Protein AF-A0A920LPI6-F1 (afdb_monomer_lite)

Radius of gyration: 28.63 Å; chains: 1; bounding box: 52×53×81 Å

Secondary structure (DSSP, 8-state):
-EEEPPTT-SSTTTTT-EEE----------------SHHHHHHTT-SSHHHHHHHHHHHHHHHHHHHHHHHHHHHHHHHHHTS---PPPHHHHHHHHHHHHHHH-TTPPPP--------------PPPTTTT--HHHHHHHHHHHHHHHHHHHHHHHHHHHTT----TTS-S-GGGGSSTTSTT-HHHHHHHHHHHHHHHHSS---S-TTTTTTTT-----

pLDDT: mean 72.54, std 20.81, range [27.92, 94.5]

Foldseek 3Di:
DWDQADQPDPPNVRRRDIDDDDDDDPDDDDDDDDDQWQVVCVVVPHRGSVRVVVVVVVVVCVVVVVVVVVVVVVVVLVVVLPDDDDDFDVVQLQVQLLLLLLLLDPPFDDDPPPPDPDDDPDPPPRQGSNPPPDPVSSVVSSVVSSSLRSSLVVVVVVCVVVVPDDPPPPPPDPPVVPPPPDPPCPVVVVVVVVVVVVVVVPDPPPDDPSPVVSSPPSDDD

Structure (mmCIF, N/CA/C/O backbone):
data_AF-A0A920LPI6-F1
#
_entry.id   AF-A0A920LPI6-F1
#
loop_
_atom_site.group_PDB
_atom_site.id
_atom_site.type_symbol
_atom_site.label_atom_id
_atom_site.label_alt_id
_atom_site.label_comp_id
_atom_site.label_asym_id
_atom_site.label_entity_id
_atom_site.label_seq_id
_atom_site.pdbx_PDB_ins_code
_atom_site.Cartn_x
_atom_site.Cartn_y
_atom_site.Cartn_z
_atom_site.occupancy
_atom_site.B_iso_or_equiv
_atom_site.auth_seq_id
_atom_site.auth_comp_id
_atom_site.auth_asym_id
_atom_site.auth_atom_id
_atom_site.pdbx_PDB_model_num
ATOM 1 N N . MET A 1 1 ? -3.767 21.949 44.057 1.00 66.50 1 MET A N 1
ATOM 2 C CA . MET A 1 1 ? -2.588 21.189 43.575 1.00 66.50 1 MET A CA 1
ATOM 3 C C . MET A 1 1 ? -1.689 22.144 42.806 1.00 66.50 1 MET A C 1
ATOM 5 O O . MET A 1 1 ? -2.220 22.901 42.002 1.00 66.50 1 MET A O 1
ATOM 9 N N . ASN A 1 2 ? -0.378 22.135 43.063 1.00 75.25 2 ASN A N 1
ATOM 10 C CA . ASN A 1 2 ? 0.580 23.001 42.366 1.00 75.25 2 ASN A CA 1
ATOM 11 C C . ASN A 1 2 ? 1.215 22.213 41.222 1.00 75.25 2 ASN A C 1
ATOM 13 O O . ASN A 1 2 ? 1.919 21.238 41.476 1.00 75.25 2 ASN A O 1
ATOM 17 N N . VAL A 1 3 ? 0.928 22.609 39.984 1.00 85.62 3 VAL A N 1
ATOM 18 C CA . VAL A 1 3 ? 1.486 21.999 38.771 1.00 85.62 3 VAL A CA 1
ATOM 19 C C . VAL A 1 3 ? 1.959 23.116 37.854 1.00 85.62 3 VAL A C 1
ATOM 21 O O . VAL A 1 3 ? 1.282 24.130 37.698 1.00 85.62 3 VAL A O 1
ATOM 24 N N . SER A 1 4 ? 3.136 22.942 37.268 1.00 85.81 4 SER A N 1
ATOM 25 C CA . SER A 1 4 ? 3.689 23.873 36.288 1.00 85.81 4 SER A CA 1
ATOM 26 C C . SER A 1 4 ? 3.261 23.453 34.888 1.00 85.81 4 SER A C 1
ATOM 28 O O . SER A 1 4 ? 3.249 22.259 34.580 1.00 85.81 4 SER A O 1
ATOM 30 N N . PHE A 1 5 ? 2.930 24.414 34.031 1.00 84.44 5 PHE A N 1
ATOM 31 C CA . PHE A 1 5 ? 2.722 24.111 32.617 1.00 84.44 5 PHE A CA 1
ATOM 32 C C . PHE A 1 5 ? 4.056 23.742 31.945 1.00 84.44 5 PHE A C 1
ATOM 34 O O . PHE A 1 5 ? 5.082 24.335 32.292 1.00 84.44 5 PHE A O 1
ATOM 41 N N . PRO A 1 6 ? 4.056 22.808 30.974 1.00 85.25 6 PRO A N 1
ATOM 42 C CA . PRO A 1 6 ? 5.223 22.539 30.136 1.00 85.25 6 PRO A CA 1
ATOM 43 C C . PRO A 1 6 ? 5.734 23.809 29.438 1.00 85.25 6 PRO A C 1
ATOM 45 O O . PRO A 1 6 ? 4.970 24.752 29.220 1.00 85.25 6 PRO A O 1
ATOM 48 N N . GLU A 1 7 ? 7.014 23.839 29.071 1.00 84.50 7 GLU A N 1
ATOM 49 C CA . GLU A 1 7 ? 7.594 24.962 28.313 1.00 84.50 7 GLU A CA 1
ATOM 50 C C . GLU A 1 7 ? 6.991 25.066 26.903 1.00 84.50 7 GLU A C 1
ATOM 52 O O . GLU A 1 7 ? 6.740 26.166 26.419 1.00 84.50 7 GLU A O 1
ATOM 57 N N . ASP A 1 8 ? 6.625 23.927 26.311 1.00 83.31 8 ASP A N 1
ATOM 58 C CA . ASP A 1 8 ? 6.005 23.837 24.982 1.00 83.31 8 ASP A CA 1
ATOM 59 C C . ASP A 1 8 ? 4.467 23.900 25.028 1.00 83.31 8 ASP A C 1
ATOM 61 O O . ASP A 1 8 ? 3.769 23.293 24.214 1.00 83.31 8 ASP A O 1
ATOM 65 N N . TYR A 1 9 ? 3.897 24.585 26.022 1.00 85.75 9 TYR A N 1
ATOM 66 C CA . TYR A 1 9 ? 2.446 24.698 26.142 1.00 85.75 9 TYR A CA 1
ATOM 67 C C . TYR A 1 9 ? 1.882 25.666 25.091 1.00 85.75 9 TYR A C 1
ATOM 69 O O . TYR A 1 9 ? 2.326 26.809 24.989 1.00 85.75 9 TYR A O 1
ATOM 77 N N . GLU A 1 10 ? 0.857 25.232 24.346 1.00 84.94 10 GLU A N 1
ATOM 78 C CA . GLU A 1 10 ? 0.283 25.971 23.203 1.00 84.94 10 GLU A CA 1
ATOM 79 C C . GLU A 1 10 ? -0.122 27.419 23.546 1.00 84.94 10 GLU A C 1
ATOM 81 O O . GLU A 1 10 ? -0.048 28.322 22.711 1.00 84.94 10 GLU A O 1
ATOM 86 N N . ALA A 1 11 ? -0.511 27.670 24.799 1.00 83.69 11 ALA A N 1
ATOM 87 C CA . ALA A 1 11 ? -0.739 29.013 25.312 1.00 83.69 11 ALA A CA 1
ATOM 88 C C . ALA A 1 11 ? 0.564 29.624 25.864 1.00 83.69 11 ALA A C 1
ATOM 90 O O . ALA A 1 11 ? 0.896 29.451 27.039 1.00 83.69 11 ALA A O 1
ATOM 91 N N . ALA A 1 12 ? 1.241 30.438 25.046 1.00 79.69 12 ALA A N 1
ATOM 92 C CA . ALA A 1 12 ? 2.521 31.087 25.374 1.00 79.69 12 ALA A CA 1
ATOM 93 C C . ALA A 1 12 ? 2.529 31.897 26.689 1.00 79.69 12 ALA A C 1
ATOM 95 O O . ALA A 1 12 ? 3.567 32.086 27.312 1.00 79.69 12 ALA A O 1
ATOM 96 N N . HIS A 1 13 ? 1.369 32.384 27.140 1.00 80.88 13 HIS A N 1
ATOM 97 C CA . HIS A 1 13 ? 1.248 33.147 28.385 1.00 80.88 13 HIS A CA 1
ATOM 98 C C . HIS A 1 13 ? 1.157 32.271 29.646 1.00 80.88 13 HIS A C 1
ATOM 100 O O . HIS A 1 13 ? 1.255 32.816 30.750 1.00 80.88 13 HIS A O 1
ATOM 106 N N . LEU A 1 14 ? 0.970 30.957 29.490 1.00 80.44 14 LEU A N 1
ATOM 107 C CA . LEU A 1 14 ? 0.902 29.959 30.562 1.00 80.44 14 LEU A CA 1
ATOM 108 C C . LEU A 1 14 ? 2.122 29.029 30.566 1.00 80.44 14 LEU A C 1
ATOM 110 O O . LEU A 1 14 ? 2.437 28.493 31.623 1.00 80.44 14 LEU A O 1
ATOM 114 N N . ALA A 1 15 ? 2.825 28.891 29.436 1.00 83.50 15 ALA A N 1
ATOM 115 C CA . ALA A 1 15 ? 4.048 28.100 29.298 1.00 83.50 15 ALA A CA 1
ATOM 116 C C . ALA A 1 15 ? 5.079 28.398 30.404 1.00 83.50 15 ALA A C 1
ATOM 118 O O . ALA A 1 15 ? 5.398 29.558 30.681 1.00 83.50 15 ALA A O 1
ATOM 119 N N . GLY A 1 16 ? 5.560 27.346 31.074 1.00 81.75 16 GLY A N 1
ATOM 120 C CA . GLY A 1 16 ? 6.560 27.422 32.147 1.00 81.75 16 GLY A CA 1
ATOM 121 C C . GLY A 1 16 ? 6.105 28.090 33.454 1.00 81.75 16 GLY A C 1
ATOM 122 O O . GLY A 1 16 ? 6.882 28.155 34.408 1.00 81.75 16 GLY A O 1
ATOM 123 N N . LYS A 1 17 ? 4.864 28.592 33.550 1.00 85.38 17 LYS A N 1
ATOM 124 C CA . LYS A 1 17 ? 4.381 29.268 34.764 1.00 85.38 17 LYS A CA 1
ATOM 125 C C . LYS A 1 17 ? 3.796 28.277 35.776 1.00 85.38 17 LYS A C 1
ATOM 127 O O . LYS A 1 17 ? 3.118 27.322 35.385 1.00 85.38 17 LYS A O 1
ATOM 132 N N . PRO A 1 18 ? 4.005 28.510 37.086 1.00 83.81 18 PRO A N 1
ATOM 133 C CA . PRO A 1 18 ? 3.384 27.707 38.130 1.00 83.81 18 PRO A CA 1
ATOM 134 C C . PRO A 1 18 ? 1.886 28.023 38.224 1.00 83.81 18 PRO A C 1
ATOM 136 O O . PRO A 1 18 ? 1.498 29.190 38.302 1.00 83.81 18 PRO A O 1
ATOM 139 N N . ALA A 1 19 ? 1.045 26.989 38.250 1.00 82.69 19 ALA A N 1
ATOM 140 C CA . ALA A 1 19 ? -0.399 27.119 38.394 1.00 82.69 19 ALA A CA 1
ATOM 141 C C . ALA A 1 19 ? -0.913 26.359 39.621 1.00 82.69 19 ALA A C 1
ATOM 143 O O . ALA A 1 19 ? -0.497 25.236 39.920 1.00 82.69 19 ALA A O 1
ATOM 144 N N . VAL A 1 20 ? -1.847 26.992 40.330 1.00 83.06 20 VAL A N 1
ATOM 145 C CA . VAL A 1 20 ? -2.554 26.392 41.463 1.00 83.06 20 VAL A CA 1
ATOM 146 C C . VAL A 1 20 ? -3.946 26.008 40.987 1.00 83.06 20 VAL A C 1
ATOM 148 O O . VAL A 1 20 ? -4.788 26.870 40.751 1.00 83.06 20 VAL A O 1
ATOM 151 N N . PHE A 1 21 ? -4.189 24.709 40.835 1.00 81.50 21 PHE A N 1
ATOM 152 C CA . PHE A 1 21 ? -5.513 24.192 40.505 1.00 81.50 21 PHE A CA 1
ATOM 153 C C . PHE A 1 21 ? -6.273 23.874 41.789 1.00 81.50 21 PHE A C 1
ATOM 155 O O . PHE A 1 21 ? -5.891 22.970 42.546 1.00 81.50 21 PHE A O 1
ATOM 162 N N . GLU A 1 22 ? -7.351 24.613 42.026 1.00 83.31 22 GLU A N 1
ATOM 163 C CA . GLU A 1 22 ? -8.356 24.280 43.028 1.00 83.31 22 GLU A CA 1
ATOM 164 C C . GLU A 1 22 ? -9.394 23.358 42.380 1.00 83.31 22 GLU A C 1
ATOM 166 O O . GLU A 1 22 ? -10.271 23.791 41.636 1.00 83.31 22 GLU A O 1
ATOM 171 N N . VAL A 1 23 ? -9.242 22.050 42.600 1.00 82.44 23 VAL A N 1
ATOM 172 C CA . VAL A 1 23 ? -10.139 21.032 42.040 1.00 82.44 23 VAL A CA 1
ATOM 173 C C . VAL A 1 23 ? -10.997 20.471 43.160 1.00 82.44 23 VAL A C 1
ATOM 175 O O . VAL A 1 23 ? -10.497 19.809 44.067 1.00 82.44 23 VAL A O 1
ATOM 178 N N . THR A 1 24 ? -12.303 20.713 43.080 1.00 87.00 24 THR A N 1
ATOM 179 C CA . THR A 1 24 ? -13.282 20.042 43.939 1.00 87.00 24 THR A CA 1
ATOM 180 C C . THR A 1 24 ? -13.652 18.702 43.311 1.00 87.00 24 THR A C 1
ATOM 182 O O . THR A 1 24 ? -14.286 18.659 42.254 1.00 87.00 24 THR A O 1
ATOM 185 N N . VAL A 1 25 ? -13.257 17.598 43.947 1.00 84.75 25 VAL A N 1
ATOM 186 C CA . VAL A 1 25 ? -13.639 16.251 43.503 1.00 84.75 25 VAL A CA 1
ATOM 187 C C . VAL A 1 25 ? -15.107 16.024 43.856 1.00 84.75 25 VAL A C 1
ATOM 189 O O . VAL A 1 25 ? -15.466 16.003 45.029 1.00 84.75 25 VAL A O 1
ATOM 192 N N . LYS A 1 26 ? -15.963 15.886 42.838 1.00 90.56 26 LYS A N 1
ATOM 193 C CA . LYS A 1 26 ? -17.408 15.668 43.028 1.00 90.56 26 LYS A CA 1
ATOM 194 C C . LYS A 1 26 ? -17.750 14.206 43.294 1.00 90.56 26 LYS A C 1
ATOM 196 O O . LYS A 1 26 ? -18.607 13.917 44.115 1.00 90.56 26 LYS A O 1
ATOM 201 N N . GLU A 1 27 ? -17.091 13.298 42.587 1.00 86.00 27 GLU A N 1
ATOM 202 C CA . GLU A 1 27 ? -17.323 11.863 42.693 1.00 86.00 27 GLU A CA 1
ATOM 203 C C . GLU A 1 27 ? -16.050 11.127 42.269 1.00 86.00 27 GLU A C 1
ATOM 205 O O . GLU A 1 27 ? -15.347 11.574 41.358 1.00 86.00 27 GLU A O 1
ATOM 210 N N . LEU A 1 28 ? -15.762 10.004 42.924 1.00 83.62 28 LEU A N 1
ATOM 211 C CA . LEU A 1 28 ? -14.698 9.087 42.542 1.00 83.62 28 LEU A CA 1
ATOM 212 C C . LEU A 1 28 ? -15.355 7.777 42.109 1.00 83.62 28 LEU A C 1
ATOM 214 O O . LEU A 1 28 ? -15.987 7.107 42.920 1.00 83.62 28 LEU A O 1
ATOM 218 N N . ARG A 1 29 ? -15.227 7.436 40.826 1.00 84.69 29 ARG A N 1
ATOM 219 C CA . ARG A 1 29 ? -15.719 6.170 40.278 1.00 84.69 29 ARG A CA 1
ATOM 220 C C . ARG A 1 29 ? -14.545 5.268 39.960 1.00 84.69 29 ARG A C 1
ATOM 222 O O . ARG A 1 29 ? -13.597 5.690 39.301 1.00 84.69 29 ARG A O 1
ATOM 229 N N . GLU A 1 30 ? -14.648 4.025 40.392 1.00 85.38 30 GLU A N 1
ATOM 230 C CA . GLU A 1 30 ? -13.747 2.960 39.982 1.00 85.38 30 GLU A CA 1
ATOM 231 C C . GLU A 1 30 ? -14.345 2.220 38.780 1.00 85.38 30 GLU A C 1
ATOM 233 O O . GLU A 1 30 ? -15.567 2.119 38.640 1.00 85.38 30 GLU A O 1
ATOM 238 N N . LYS A 1 31 ? -13.491 1.734 37.873 1.00 80.56 31 LYS A N 1
ATOM 239 C CA . LYS A 1 31 ? -13.953 0.873 36.781 1.00 80.56 31 LYS A CA 1
ATOM 240 C C . LYS A 1 31 ? -14.386 -0.463 37.384 1.00 80.56 31 LYS A C 1
ATOM 242 O O . LYS A 1 31 ? -13.539 -1.201 37.872 1.00 80.56 31 LYS A O 1
ATOM 247 N N . GLY A 1 32 ? -15.684 -0.757 37.346 1.00 77.62 32 GLY A N 1
ATOM 248 C CA . GLY A 1 32 ? -16.203 -2.073 37.722 1.00 77.62 32 GLY A CA 1
ATOM 249 C C . GLY A 1 32 ? -15.728 -3.174 36.768 1.00 77.62 32 GLY A C 1
ATOM 250 O O . GLY A 1 32 ? -15.249 -2.887 35.666 1.00 77.62 32 GLY A O 1
ATOM 251 N N . GLU A 1 33 ? -15.877 -4.433 37.184 1.00 77.25 33 GLU A N 1
ATOM 252 C CA . GLU A 1 33 ? -15.653 -5.575 36.296 1.00 77.25 33 GLU A CA 1
ATOM 253 C C . GLU A 1 33 ? -16.573 -5.472 35.075 1.00 77.25 33 GLU A C 1
ATOM 255 O O . GLU A 1 33 ? -17.788 -5.318 35.197 1.00 77.25 33 GLU A O 1
ATOM 260 N N . ALA A 1 34 ? -15.983 -5.530 33.882 1.00 75.62 34 ALA A N 1
ATOM 261 C CA . ALA A 1 34 ? -16.745 -5.533 32.645 1.00 75.62 34 ALA A CA 1
ATOM 262 C C . ALA A 1 34 ? -17.340 -6.931 32.430 1.00 75.62 34 ALA A C 1
ATOM 264 O O . ALA A 1 34 ? -16.611 -7.862 32.076 1.00 75.62 34 ALA A O 1
ATOM 265 N N . SER A 1 35 ? -18.651 -7.086 32.628 1.00 81.06 35 SER A N 1
ATOM 266 C CA . SER A 1 35 ? -19.353 -8.294 32.201 1.00 81.06 35 SER A CA 1
ATOM 267 C C . SER A 1 35 ? -19.449 -8.311 30.675 1.00 81.06 35 SER A C 1
ATOM 269 O O . SER A 1 35 ? -19.807 -7.327 30.029 1.00 81.06 35 SER A O 1
ATOM 271 N N . ILE A 1 36 ? -19.065 -9.437 30.075 1.00 82.69 36 ILE A N 1
ATOM 272 C CA . ILE A 1 36 ? -19.215 -9.664 28.637 1.00 82.69 36 ILE A CA 1
ATOM 273 C C . ILE A 1 36 ? -20.499 -10.475 28.461 1.00 82.69 36 ILE A C 1
ATOM 275 O O . ILE A 1 36 ? -20.462 -11.704 28.412 1.00 82.69 36 ILE A O 1
ATOM 279 N N . ASP A 1 37 ? -21.625 -9.768 28.431 1.00 85.81 37 ASP A N 1
ATOM 280 C CA . ASP A 1 37 ? -22.982 -10.308 28.325 1.00 85.81 37 ASP A CA 1
ATOM 281 C C . ASP A 1 37 ? -23.777 -9.625 27.193 1.00 85.81 37 ASP A C 1
ATOM 283 O O . ASP A 1 37 ? -23.271 -8.754 26.479 1.00 85.81 37 ASP A O 1
ATOM 287 N N . ASP A 1 38 ? -25.033 -10.029 27.006 1.00 87.69 38 ASP A N 1
ATOM 288 C CA . ASP A 1 38 ? -25.903 -9.452 25.976 1.00 87.69 38 ASP A CA 1
ATOM 289 C C . ASP A 1 38 ? -26.247 -7.976 26.239 1.00 87.69 38 ASP A C 1
ATOM 291 O O . ASP A 1 38 ? -26.528 -7.237 25.292 1.00 87.69 38 ASP A O 1
ATOM 295 N N . GLN A 1 39 ? -26.166 -7.501 27.492 1.00 83.62 39 GLN A N 1
ATOM 296 C CA . GLN A 1 39 ? -26.389 -6.087 27.814 1.00 83.62 39 GLN A CA 1
ATOM 297 C C . GLN A 1 39 ? -25.289 -5.206 27.222 1.00 83.62 39 GLN A C 1
ATOM 299 O O . GLN A 1 39 ? -25.571 -4.104 26.744 1.00 83.62 39 GLN A O 1
ATOM 304 N N . LEU A 1 40 ? -24.049 -5.701 27.178 1.00 85.06 40 LEU A N 1
ATOM 305 C CA . LEU A 1 40 ? -22.958 -5.029 26.479 1.00 85.06 40 LEU A CA 1
ATOM 306 C C . LEU A 1 40 ? -23.261 -4.889 24.979 1.00 85.06 40 LEU A C 1
ATOM 308 O O . LEU A 1 40 ? -23.079 -3.805 24.422 1.00 85.06 40 LEU A O 1
ATOM 312 N N . GLY A 1 41 ? -23.765 -5.948 24.338 1.00 83.19 41 GLY A N 1
ATOM 313 C CA . GLY A 1 41 ? -24.179 -5.921 22.929 1.00 83.19 41 GLY A CA 1
ATOM 314 C C . GLY A 1 41 ? -25.247 -4.857 22.665 1.00 83.19 41 GLY A C 1
ATOM 315 O O . GLY A 1 41 ? -25.063 -3.997 21.799 1.00 83.19 41 GLY A O 1
ATOM 316 N N . GLN A 1 42 ? -26.293 -4.833 23.493 1.00 87.00 42 GLN A N 1
ATOM 317 C CA . GLN A 1 42 ? -27.373 -3.843 23.415 1.00 87.00 42 GLN A CA 1
ATOM 318 C C . GLN A 1 42 ? -26.885 -2.412 23.658 1.00 87.00 42 GLN A C 1
ATOM 320 O O . GLN A 1 42 ? -27.291 -1.497 22.941 1.00 87.00 42 GLN A O 1
ATOM 325 N N . SER A 1 43 ? -25.964 -2.205 24.606 1.00 85.69 43 SER A N 1
ATOM 326 C CA . SER A 1 43 ? -25.383 -0.882 24.884 1.00 85.69 43 SER A CA 1
ATOM 327 C C . SER A 1 43 ? -24.615 -0.298 23.690 1.00 85.69 43 SER A C 1
ATOM 329 O O . SER A 1 43 ? -24.506 0.920 23.554 1.00 85.69 43 SER A O 1
ATOM 331 N N . LEU A 1 44 ? -24.116 -1.168 22.804 1.00 85.94 44 LEU A N 1
ATOM 332 C CA . LEU A 1 44 ? -23.360 -0.823 21.600 1.00 85.94 44 LEU A CA 1
ATOM 333 C C . LEU A 1 44 ? -24.210 -0.855 20.317 1.00 85.94 44 LEU A C 1
ATOM 335 O O . LEU A 1 44 ? -23.677 -0.605 19.236 1.00 85.94 44 LEU A O 1
ATOM 339 N N . GLY A 1 45 ? -25.517 -1.118 20.423 1.00 88.12 45 GLY A N 1
ATOM 340 C CA . GLY A 1 45 ? -26.453 -1.104 19.294 1.00 88.12 45 GLY A CA 1
ATOM 341 C C . GLY A 1 45 ? -26.594 -2.429 18.537 1.00 88.12 45 GLY A C 1
ATOM 342 O O . GLY A 1 45 ? -27.091 -2.418 17.412 1.00 88.12 45 GLY A O 1
ATOM 343 N N . PHE A 1 46 ? -26.171 -3.550 19.127 1.00 90.62 46 PHE A N 1
ATOM 344 C CA . PHE A 1 46 ? -26.389 -4.904 18.602 1.00 90.62 46 PHE A CA 1
ATOM 345 C C . PHE A 1 46 ? -27.535 -5.606 19.344 1.00 90.62 46 PHE A C 1
ATOM 347 O O . PHE A 1 46 ? -27.882 -5.225 20.459 1.00 90.62 46 PHE A O 1
ATOM 354 N N . GLU A 1 47 ? -28.132 -6.630 18.729 1.00 84.44 47 GLU A N 1
ATOM 355 C CA . GLU A 1 47 ? -29.235 -7.391 19.342 1.00 84.44 47 GLU A CA 1
ATOM 356 C C . GLU A 1 47 ? -28.767 -8.196 20.567 1.00 84.44 47 GLU A C 1
ATOM 358 O O . GLU A 1 47 ? -29.455 -8.236 21.589 1.00 84.44 47 GLU A O 1
ATOM 363 N N . ASP A 1 48 ? -27.571 -8.780 20.480 1.00 89.88 48 ASP A N 1
ATOM 364 C CA . ASP A 1 48 ? -26.955 -9.613 21.508 1.00 89.88 48 ASP A CA 1
ATOM 365 C C . ASP A 1 48 ? -25.413 -9.581 21.418 1.00 89.88 48 ASP A C 1
ATOM 367 O O . ASP A 1 48 ? -24.797 -8.884 20.596 1.00 89.88 48 ASP A O 1
ATOM 371 N N . LEU A 1 49 ? -24.756 -10.349 22.286 1.00 89.75 49 LEU A N 1
ATOM 372 C CA . LEU A 1 49 ? -23.304 -10.504 22.287 1.00 89.75 49 LEU A CA 1
ATOM 373 C C . LEU A 1 49 ? -22.783 -11.275 21.065 1.00 89.75 49 LEU A C 1
ATOM 375 O O . LEU A 1 49 ? -21.629 -11.077 20.668 1.00 89.75 49 LEU A O 1
ATOM 379 N N . ALA A 1 50 ? -23.599 -12.133 20.449 1.00 90.62 50 ALA A N 1
ATOM 380 C CA . ALA A 1 50 ? -23.223 -12.854 19.239 1.00 90.62 50 ALA A CA 1
ATOM 381 C C . ALA A 1 50 ? -23.068 -11.895 18.047 1.00 90.62 50 ALA A C 1
ATOM 383 O O . ALA A 1 50 ? -22.037 -11.934 17.371 1.00 90.62 50 ALA A O 1
ATOM 384 N N . GLY A 1 51 ? -24.008 -10.966 17.859 1.00 89.06 51 GLY A N 1
ATOM 385 C CA . GLY A 1 51 ? -23.964 -9.932 16.826 1.00 89.06 51 GLY A CA 1
ATOM 386 C C . GLY A 1 51 ? -22.770 -8.991 16.986 1.00 89.06 51 GLY A C 1
ATOM 387 O O . GLY A 1 51 ? -22.088 -8.679 16.007 1.00 89.06 51 GLY A O 1
ATOM 388 N N . LEU A 1 52 ? -22.432 -8.611 18.225 1.00 90.12 52 LEU A N 1
ATOM 389 C CA . LEU A 1 52 ? -21.217 -7.837 18.503 1.00 90.12 52 LEU A CA 1
ATOM 390 C C . LEU A 1 52 ? -19.950 -8.613 18.104 1.00 90.12 52 LEU A C 1
ATOM 392 O O . LEU A 1 52 ? -19.052 -8.059 17.464 1.00 90.12 52 LEU A O 1
ATOM 396 N N . ARG A 1 53 ? -19.864 -9.903 18.452 1.00 91.25 53 ARG A N 1
ATOM 397 C CA . ARG A 1 53 ? -18.715 -10.750 18.090 1.00 91.25 53 ARG A CA 1
ATOM 398 C C . ARG A 1 53 ? -18.593 -10.938 16.587 1.00 91.25 53 ARG A C 1
ATOM 400 O O . ARG A 1 53 ? -17.478 -10.870 16.073 1.00 91.25 53 ARG A O 1
ATOM 407 N N . GLU A 1 54 ? -19.703 -11.147 15.888 1.00 94.19 54 GLU A N 1
ATOM 408 C CA . GLU A 1 54 ? -19.717 -11.278 14.433 1.00 94.19 54 GLU A CA 1
ATOM 409 C C . GLU A 1 54 ? -19.245 -9.988 13.757 1.00 94.19 54 GLU A C 1
ATOM 411 O O . GLU A 1 54 ? -18.386 -10.036 12.875 1.00 94.19 54 GLU A O 1
ATOM 416 N N . ALA A 1 55 ? -19.716 -8.826 14.213 1.00 91.19 55 ALA A N 1
ATOM 417 C CA . ALA A 1 55 ? -19.289 -7.536 13.680 1.00 91.19 55 ALA A CA 1
ATOM 418 C C . ALA A 1 55 ? -17.787 -7.289 13.895 1.00 91.19 55 ALA A C 1
ATOM 420 O O . ALA A 1 55 ? -17.079 -6.892 12.964 1.00 91.19 55 ALA A O 1
ATOM 421 N N . VAL A 1 56 ? -17.276 -7.578 15.096 1.00 92.75 56 VAL A N 1
ATOM 422 C CA . VAL A 1 56 ? -15.843 -7.469 15.409 1.00 92.75 56 VAL A CA 1
ATOM 423 C C . VAL A 1 56 ? -15.025 -8.439 14.557 1.00 92.75 56 VAL A C 1
ATOM 425 O O . VAL A 1 56 ? -14.025 -8.037 13.958 1.00 92.75 56 VAL A O 1
ATOM 428 N N . ALA A 1 57 ? -15.463 -9.693 14.434 1.00 93.62 57 ALA A N 1
ATOM 429 C CA . ALA A 1 57 ? -14.810 -10.684 13.586 1.00 93.62 57 ALA A CA 1
ATOM 430 C C . ALA A 1 57 ? -14.804 -10.243 12.116 1.00 93.62 57 ALA A C 1
ATOM 432 O O . ALA A 1 57 ? -13.770 -10.315 11.455 1.00 93.62 57 ALA A O 1
ATOM 433 N N . GLY A 1 58 ? -15.921 -9.722 11.607 1.00 93.88 58 GLY A N 1
ATOM 434 C CA . GLY A 1 58 ? -16.037 -9.174 10.258 1.00 93.88 58 GLY A CA 1
ATOM 435 C C . GLY A 1 58 ? -15.086 -8.002 10.016 1.00 93.88 58 GLY A C 1
ATOM 436 O O . GLY A 1 58 ? -14.417 -7.956 8.981 1.00 93.88 58 GLY A O 1
ATOM 437 N N . GLN A 1 59 ? -14.955 -7.091 10.982 1.00 90.38 59 GLN A N 1
ATOM 438 C CA . GLN A 1 59 ? -14.020 -5.971 10.900 1.00 90.38 59 GLN A CA 1
ATOM 439 C C . GLN A 1 59 ? -12.565 -6.450 10.846 1.00 90.38 59 GLN A C 1
ATOM 441 O O . GLN A 1 59 ? -11.821 -6.041 9.951 1.00 90.38 59 GLN A O 1
ATOM 446 N N . ILE A 1 60 ? -12.171 -7.334 11.765 1.00 93.25 60 ILE A N 1
ATOM 447 C CA . ILE A 1 60 ? -10.819 -7.906 11.830 1.00 93.25 60 ILE A CA 1
ATOM 448 C C . ILE A 1 60 ? -10.508 -8.658 10.530 1.00 93.25 60 ILE A C 1
ATOM 450 O O . ILE A 1 60 ? -9.483 -8.417 9.888 1.00 93.25 60 ILE A O 1
ATOM 454 N N . ASN A 1 61 ? -11.436 -9.497 10.066 1.00 93.75 61 ASN A N 1
ATOM 455 C CA . ASN A 1 61 ? -11.303 -10.221 8.805 1.00 93.75 61 ASN A CA 1
ATOM 456 C C . ASN A 1 61 ? -11.161 -9.267 7.615 1.00 93.75 61 ASN A C 1
ATOM 458 O O . ASN A 1 61 ? -10.316 -9.489 6.752 1.00 93.75 61 ASN A O 1
ATOM 462 N N . GLY A 1 62 ? -11.934 -8.181 7.561 1.00 90.00 62 GLY A N 1
ATOM 463 C CA . GLY A 1 62 ? -11.836 -7.175 6.503 1.00 90.00 62 GLY A CA 1
ATOM 464 C C . GLY A 1 62 ? -10.489 -6.444 6.483 1.00 90.00 62 GLY A C 1
ATOM 465 O O . GLY A 1 62 ? -9.923 -6.220 5.405 1.00 90.00 62 GLY A O 1
ATOM 466 N N . GLN A 1 63 ? -9.953 -6.113 7.662 1.00 85.50 63 GLN A N 1
ATOM 467 C CA . GLN A 1 63 ? -8.630 -5.501 7.819 1.00 85.50 63 GLN A CA 1
ATOM 468 C C . GLN A 1 63 ? -7.532 -6.442 7.309 1.00 85.50 63 GLN A C 1
ATOM 470 O O 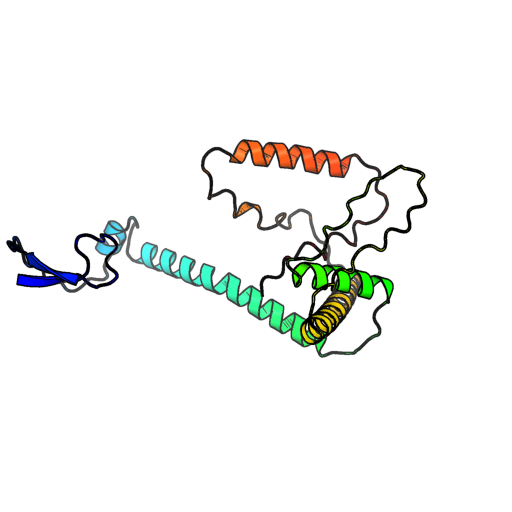. GLN A 1 63 ? -6.731 -6.054 6.453 1.00 85.50 63 GLN A O 1
ATOM 475 N N . HIS A 1 64 ? -7.544 -7.705 7.743 1.00 92.06 64 HIS A N 1
ATOM 476 C CA . HIS A 1 64 ? -6.537 -8.680 7.326 1.00 92.06 64 HIS A CA 1
ATOM 477 C C . HIS A 1 64 ? -6.700 -9.132 5.874 1.00 92.06 64 HIS A C 1
ATOM 479 O O . HIS A 1 64 ? -5.701 -9.337 5.192 1.00 92.06 64 HIS A O 1
ATOM 485 N N . ALA A 1 65 ? -7.918 -9.232 5.341 1.00 91.75 65 ALA A N 1
ATOM 486 C CA . ALA A 1 65 ? -8.149 -9.728 3.985 1.00 91.75 65 ALA A CA 1
ATOM 487 C C . ALA A 1 65 ? -7.504 -8.850 2.903 1.00 91.75 65 ALA A C 1
ATOM 489 O O . ALA A 1 65 ? -7.118 -9.356 1.848 1.00 91.75 65 ALA A O 1
ATOM 490 N N . THR A 1 66 ? -7.388 -7.540 3.132 1.00 85.31 66 THR A N 1
ATOM 491 C CA . THR A 1 66 ? -6.705 -6.646 2.183 1.00 85.31 66 THR A CA 1
ATOM 492 C C . THR A 1 66 ? -5.193 -6.841 2.251 1.00 85.31 66 THR A C 1
ATOM 494 O O . THR A 1 66 ? -4.568 -7.066 1.215 1.00 85.31 66 THR A O 1
ATOM 497 N N . ALA A 1 67 ? -4.627 -6.839 3.462 1.00 87.44 67 ALA A N 1
ATOM 498 C CA . ALA A 1 67 ? -3.197 -7.040 3.678 1.00 87.44 67 ALA A CA 1
ATOM 499 C C . ALA A 1 67 ? -2.731 -8.418 3.179 1.00 87.44 67 ALA A C 1
ATOM 501 O O . ALA A 1 67 ? -1.744 -8.514 2.456 1.00 87.44 67 ALA A O 1
ATOM 502 N N . LEU A 1 68 ? -3.494 -9.477 3.468 1.00 93.38 68 LEU A N 1
ATOM 503 C CA . LEU A 1 68 ? -3.216 -10.836 3.002 1.00 93.38 68 LEU A CA 1
ATOM 504 C C . LEU A 1 68 ? -3.267 -10.934 1.480 1.00 93.38 68 LEU A C 1
ATOM 506 O O . LEU A 1 68 ? -2.373 -11.522 0.884 1.00 93.38 68 LEU A O 1
ATOM 510 N N . ARG A 1 69 ? -4.263 -10.328 0.820 1.00 90.94 69 ARG A N 1
ATOM 511 C CA . ARG A 1 69 ? -4.306 -10.308 -0.652 1.00 90.94 69 ARG A CA 1
ATOM 512 C C . ARG A 1 69 ? -3.106 -9.583 -1.251 1.00 90.94 69 ARG A C 1
ATOM 514 O O . ARG A 1 69 ? -2.581 -10.038 -2.262 1.00 90.94 69 ARG A O 1
ATOM 521 N N . GLN A 1 70 ? -2.671 -8.475 -0.651 1.00 89.12 70 GLN A N 1
ATOM 522 C CA . GLN A 1 70 ? -1.482 -7.750 -1.102 1.00 89.12 70 GLN A CA 1
ATOM 523 C C . GLN A 1 70 ? -0.208 -8.576 -0.897 1.00 89.12 70 GLN A C 1
ATOM 525 O O . GLN A 1 70 ? 0.589 -8.679 -1.827 1.00 89.12 70 GLN A O 1
ATOM 530 N N . ALA A 1 71 ? -0.055 -9.217 0.263 1.00 92.19 71 ALA A N 1
ATOM 531 C CA . ALA A 1 71 ? 1.078 -10.085 0.569 1.00 92.19 71 ALA A CA 1
ATOM 532 C C . ALA A 1 71 ? 1.129 -11.310 -0.356 1.00 92.19 71 ALA A C 1
ATOM 534 O O . ALA A 1 71 ? 2.159 -11.579 -0.963 1.00 92.19 71 ALA A O 1
ATOM 535 N N . LEU A 1 72 ? 0.003 -12.006 -0.543 1.00 94.50 72 LEU A N 1
ATOM 536 C CA . LEU A 1 72 ? -0.105 -13.138 -1.465 1.00 94.50 72 LEU A CA 1
ATOM 537 C C . LEU A 1 72 ? 0.212 -12.719 -2.899 1.00 94.50 72 LEU A C 1
ATOM 539 O O . LEU A 1 72 ? 1.006 -13.375 -3.566 1.00 94.50 72 LEU A O 1
ATOM 543 N N . LYS A 1 73 ? -0.361 -11.602 -3.368 1.00 91.62 73 LYS A N 1
ATOM 544 C CA . LYS A 1 73 ? -0.066 -11.067 -4.700 1.00 91.62 73 LYS A CA 1
ATOM 545 C C . LYS A 1 73 ? 1.425 -10.775 -4.859 1.00 91.62 73 LYS A C 1
ATOM 547 O O . LYS A 1 73 ? 1.988 -11.129 -5.889 1.00 91.62 73 LYS A O 1
ATOM 552 N N . LYS A 1 74 ? 2.049 -10.136 -3.865 1.00 91.25 74 LYS A N 1
ATOM 553 C CA . LYS A 1 74 ? 3.487 -9.857 -3.869 1.00 91.25 74 LYS A CA 1
ATOM 554 C C . LYS A 1 74 ? 4.279 -11.159 -3.979 1.00 91.25 74 LYS A C 1
ATOM 556 O O . LYS A 1 74 ? 5.029 -11.307 -4.929 1.00 91.25 74 LYS A O 1
ATOM 561 N N . ASN A 1 75 ? 4.034 -12.121 -3.093 1.00 92.88 75 ASN A N 1
ATOM 562 C CA . ASN A 1 75 ? 4.765 -13.389 -3.068 1.00 92.88 75 ASN A CA 1
ATOM 563 C C . ASN A 1 75 ? 4.647 -14.162 -4.390 1.00 92.88 75 ASN A C 1
ATOM 565 O O . ASN A 1 75 ? 5.636 -14.698 -4.877 1.00 92.88 75 ASN A O 1
ATOM 569 N N . VAL A 1 76 ? 3.455 -14.191 -4.995 1.00 91.94 76 VAL A N 1
ATOM 570 C CA . VAL A 1 76 ? 3.245 -14.833 -6.301 1.00 91.94 76 VAL A CA 1
ATOM 571 C C . VAL A 1 76 ? 4.029 -14.114 -7.401 1.00 91.94 76 VAL A C 1
ATOM 573 O O . VAL A 1 76 ? 4.707 -14.765 -8.185 1.00 91.94 76 VAL A O 1
ATOM 576 N N . LEU A 1 77 ? 3.973 -12.780 -7.463 1.00 90.56 77 LEU A N 1
ATOM 577 C CA . LEU A 1 77 ? 4.714 -12.008 -8.469 1.00 90.56 77 LEU A CA 1
ATOM 578 C C . LEU A 1 77 ? 6.232 -12.049 -8.252 1.00 90.56 77 LEU A C 1
ATOM 580 O O . LEU A 1 77 ? 6.985 -11.992 -9.219 1.00 90.56 77 LEU A O 1
ATOM 584 N N . ASP A 1 78 ? 6.690 -12.139 -7.006 1.00 89.88 78 ASP A N 1
ATOM 585 C CA . ASP A 1 78 ? 8.101 -12.307 -6.664 1.00 89.88 78 ASP A CA 1
ATOM 586 C C . ASP A 1 78 ? 8.591 -13.679 -7.141 1.00 89.88 78 ASP A C 1
ATOM 588 O O . ASP A 1 78 ? 9.575 -13.741 -7.872 1.00 89.88 78 ASP A O 1
ATOM 592 N N . ALA A 1 79 ? 7.845 -14.753 -6.860 1.00 89.62 79 ALA A N 1
ATOM 593 C CA . ALA A 1 79 ? 8.170 -16.096 -7.342 1.00 89.62 79 ALA A CA 1
ATOM 594 C C . ALA A 1 79 ? 8.197 -16.186 -8.878 1.00 89.62 79 ALA A C 1
ATOM 596 O O . ALA A 1 79 ? 9.083 -16.822 -9.442 1.00 89.62 79 ALA A O 1
ATOM 597 N N . LEU A 1 80 ? 7.262 -15.518 -9.564 1.00 87.31 80 LEU A N 1
ATOM 598 C CA . LEU A 1 80 ? 7.263 -15.443 -11.029 1.00 87.31 80 LEU A CA 1
ATOM 599 C C . LEU A 1 80 ? 8.440 -14.627 -11.583 1.00 87.31 80 LEU A C 1
ATOM 601 O O . LEU A 1 80 ? 8.883 -14.890 -12.695 1.00 87.31 80 LEU A O 1
ATOM 605 N N . ALA A 1 81 ? 8.946 -13.646 -10.831 1.00 84.38 81 ALA A N 1
ATOM 606 C CA . ALA A 1 81 ? 10.089 -12.833 -11.242 1.00 84.38 81 ALA A CA 1
ATOM 607 C C . ALA A 1 81 ? 11.438 -13.555 -11.075 1.00 84.38 81 ALA A C 1
ATOM 609 O O . ALA A 1 81 ? 12.376 -13.208 -11.782 1.00 84.38 81 ALA A O 1
ATOM 610 N N . THR A 1 82 ? 11.538 -14.527 -10.160 1.00 83.31 82 THR A N 1
ATOM 611 C CA . THR A 1 82 ? 12.745 -15.353 -9.929 1.00 83.31 82 THR A CA 1
ATOM 612 C C . THR A 1 82 ? 12.910 -16.490 -10.947 1.00 83.31 82 THR A C 1
ATOM 614 O O . THR A 1 82 ? 13.911 -17.197 -10.913 1.00 83.31 82 THR A O 1
ATOM 617 N N . GLY A 1 83 ? 11.921 -16.710 -11.817 1.00 76.38 83 GLY A N 1
ATOM 618 C CA . GLY A 1 83 ? 11.999 -17.709 -12.882 1.00 76.38 83 GLY A CA 1
ATOM 619 C C . GLY A 1 83 ? 12.970 -17.324 -14.006 1.00 76.38 83 GLY A C 1
ATOM 620 O O . GLY A 1 83 ? 13.914 -16.568 -13.810 1.00 76.38 83 GLY A O 1
ATOM 621 N N . GLU A 1 84 ? 12.716 -17.849 -15.202 1.00 73.56 84 GLU A N 1
ATOM 622 C CA . GLU A 1 84 ? 13.568 -17.634 -16.377 1.00 73.56 84 GLU A CA 1
ATOM 623 C C . GLU A 1 84 ? 13.721 -16.150 -16.749 1.00 73.56 84 GLU A C 1
ATOM 625 O O . GLU A 1 84 ? 12.737 -15.411 -16.890 1.00 73.56 84 GLU A O 1
ATOM 630 N N . GLU A 1 85 ? 14.970 -15.728 -16.954 1.00 76.50 85 GLU A N 1
ATOM 631 C CA . GLU A 1 85 ? 15.295 -14.405 -17.472 1.00 76.50 85 GLU A CA 1
ATOM 632 C C . GLU A 1 85 ? 15.158 -14.391 -18.993 1.00 76.50 85 GLU A C 1
ATOM 634 O O . GLU A 1 85 ? 15.706 -15.227 -19.708 1.00 76.50 85 GLU A O 1
ATOM 639 N N . PHE A 1 86 ? 14.421 -13.408 -19.499 1.00 83.94 86 PHE A N 1
ATOM 640 C CA . PHE A 1 86 ? 14.296 -13.159 -20.927 1.00 83.94 86 PHE A CA 1
ATOM 641 C C . PHE A 1 86 ? 14.479 -11.677 -21.219 1.00 83.94 86 PHE A C 1
ATOM 643 O O . PHE A 1 86 ? 14.187 -10.819 -20.375 1.00 83.94 86 PHE A O 1
ATOM 650 N N . ASP A 1 87 ? 14.964 -11.401 -22.427 1.00 85.25 87 ASP A N 1
ATOM 651 C CA . ASP A 1 87 ? 15.283 -10.047 -22.853 1.00 85.25 87 ASP A CA 1
ATOM 652 C C . ASP A 1 87 ? 14.014 -9.216 -23.077 1.00 85.25 87 ASP A C 1
ATOM 654 O O . ASP A 1 87 ? 12.998 -9.686 -23.605 1.00 85.25 87 ASP A O 1
ATOM 658 N N . VAL A 1 88 ? 14.070 -7.965 -22.636 1.00 87.38 88 VAL A N 1
ATOM 659 C CA . VAL A 1 88 ? 12.931 -7.055 -22.636 1.00 87.38 88 VAL A CA 1
ATOM 660 C C . VAL A 1 88 ? 13.028 -6.123 -23.844 1.00 87.38 88 VAL A C 1
ATOM 662 O O . VAL A 1 88 ? 14.043 -5.451 -24.016 1.00 87.38 88 VAL A O 1
ATOM 665 N N . PRO A 1 89 ? 11.959 -5.971 -24.652 1.00 91.00 89 PRO A N 1
ATOM 666 C CA . PRO A 1 89 ? 11.984 -5.061 -25.789 1.00 91.00 89 PRO A CA 1
ATOM 667 C C . PRO A 1 89 ? 12.341 -3.621 -25.370 1.00 91.00 89 PRO A C 1
ATOM 669 O O . PRO A 1 89 ? 11.671 -3.060 -24.490 1.00 91.00 89 PRO A O 1
ATOM 672 N N . PRO A 1 90 ? 13.313 -2.967 -26.035 1.00 90.00 90 PRO A N 1
ATOM 673 C CA . PRO A 1 90 ? 13.845 -1.672 -25.604 1.00 90.00 90 PRO A CA 1
ATOM 674 C C . PRO A 1 90 ? 12.783 -0.564 -25.594 1.00 90.00 90 PRO A C 1
ATOM 676 O O . PRO A 1 90 ? 12.806 0.321 -24.741 1.00 90.00 90 PRO A O 1
ATOM 679 N N . SER A 1 91 ? 11.792 -0.634 -26.488 1.00 91.12 91 SER A N 1
ATOM 680 C CA . SER A 1 91 ? 10.679 0.322 -26.543 1.00 91.12 91 SER A CA 1
ATOM 681 C C . SER A 1 91 ? 9.717 0.215 -25.354 1.00 91.12 91 SER A C 1
ATOM 683 O O . SER A 1 91 ? 9.113 1.214 -24.956 1.00 91.12 91 SER A O 1
ATOM 685 N N . LEU A 1 92 ? 9.528 -0.991 -24.805 1.00 89.50 92 LEU A N 1
ATOM 686 C CA . LEU A 1 92 ? 8.698 -1.211 -23.617 1.00 89.50 92 LEU A CA 1
ATOM 687 C C . LEU A 1 92 ? 9.470 -0.844 -22.354 1.00 89.50 92 LEU A C 1
ATOM 689 O O . LEU A 1 92 ? 8.923 -0.160 -21.493 1.00 89.50 92 LEU A O 1
ATOM 693 N N . TYR A 1 93 ? 10.746 -1.225 -22.296 1.00 91.94 93 TYR A N 1
ATOM 694 C CA . TYR A 1 93 ? 11.645 -0.846 -21.214 1.00 91.94 93 TYR A CA 1
ATOM 695 C C . TYR A 1 93 ? 11.747 0.674 -21.058 1.00 91.94 93 TYR A C 1
ATOM 697 O O . TYR A 1 93 ? 11.464 1.182 -19.978 1.00 91.94 93 TYR A O 1
ATOM 705 N N . LYS A 1 94 ? 12.052 1.411 -22.138 1.00 89.94 94 LYS A N 1
ATOM 706 C CA . LYS A 1 94 ? 12.172 2.879 -22.102 1.00 89.94 94 LYS A CA 1
ATOM 707 C C . LYS A 1 94 ? 10.914 3.537 -21.536 1.00 89.94 94 LYS A C 1
ATOM 709 O O . LYS A 1 94 ? 10.992 4.389 -20.659 1.00 89.94 94 LYS A O 1
ATOM 714 N N . SER A 1 95 ? 9.746 3.089 -21.992 1.00 89.88 95 SER A N 1
ATOM 715 C CA . SER A 1 95 ? 8.478 3.643 -21.525 1.00 89.88 95 SER A CA 1
ATOM 716 C C . SER A 1 95 ? 8.191 3.363 -20.059 1.00 89.88 95 SER A C 1
ATOM 718 O O . SER A 1 95 ? 7.623 4.223 -19.391 1.00 89.88 95 SER A O 1
ATOM 720 N N . GLU A 1 96 ? 8.502 2.165 -19.565 1.00 90.81 96 GLU A N 1
ATOM 721 C CA . GLU A 1 96 ? 8.305 1.870 -18.148 1.00 90.81 96 GLU A CA 1
ATOM 722 C C . GLU A 1 96 ? 9.350 2.547 -17.275 1.00 90.81 96 GLU A C 1
ATOM 724 O O . GLU A 1 96 ? 9.012 3.006 -16.188 1.00 90.81 96 GLU A O 1
ATOM 729 N N . TYR A 1 97 ? 10.582 2.687 -17.759 1.00 91.69 97 TYR A N 1
ATOM 730 C CA . TYR A 1 97 ? 11.611 3.461 -17.081 1.00 91.69 97 TYR A CA 1
ATOM 731 C C . TYR A 1 97 ? 11.174 4.912 -16.888 1.00 91.69 97 TYR A C 1
ATOM 733 O O . TYR A 1 97 ? 11.184 5.397 -15.764 1.00 91.69 97 TYR A O 1
ATOM 741 N N . GLU A 1 98 ? 10.674 5.573 -17.933 1.00 89.12 98 GLU A N 1
ATOM 742 C CA . GLU A 1 98 ? 10.131 6.934 -17.831 1.00 89.12 98 GLU A CA 1
ATOM 743 C C . GLU A 1 98 ? 8.947 7.023 -16.852 1.00 89.12 98 GLU A C 1
ATOM 745 O O . GLU A 1 98 ? 8.837 7.989 -16.096 1.00 89.12 98 GLU A O 1
ATOM 750 N N . ASN A 1 99 ? 8.063 6.017 -16.824 1.00 88.50 99 ASN A N 1
ATOM 751 C CA . ASN A 1 99 ? 6.944 5.970 -15.877 1.00 88.50 99 ASN A CA 1
ATOM 752 C C . ASN A 1 99 ? 7.421 5.832 -14.424 1.00 88.50 99 ASN A C 1
ATOM 754 O O . ASN A 1 99 ? 6.870 6.468 -13.525 1.00 88.50 99 ASN A O 1
ATOM 758 N N . VAL A 1 100 ? 8.405 4.963 -14.187 1.00 89.56 100 VAL A N 1
ATOM 759 C CA . VAL A 1 100 ? 8.983 4.702 -12.865 1.00 89.56 100 VAL A CA 1
ATOM 760 C C . VAL A 1 100 ? 9.776 5.912 -12.393 1.00 89.56 100 VAL A C 1
ATOM 762 O O . VAL A 1 100 ? 9.523 6.395 -11.293 1.00 89.56 100 VAL A O 1
ATOM 765 N N . ALA A 1 101 ? 10.653 6.445 -13.243 1.00 89.44 101 ALA A N 1
ATOM 766 C CA . ALA A 1 101 ? 11.456 7.620 -12.947 1.00 89.44 101 ALA A CA 1
ATOM 767 C C . ALA A 1 101 ? 10.556 8.803 -12.569 1.00 89.44 101 ALA A C 1
ATOM 769 O O . ALA A 1 101 ? 10.698 9.378 -11.498 1.00 89.44 101 ALA A O 1
ATOM 770 N N . ARG A 1 102 ? 9.510 9.076 -13.352 1.00 87.94 102 ARG A N 1
ATOM 771 C CA . ARG A 1 102 ? 8.547 10.143 -13.044 1.00 87.94 102 ARG A CA 1
ATOM 772 C C . ARG A 1 102 ? 7.774 9.930 -11.741 1.00 87.94 102 ARG A C 1
ATOM 774 O O . ARG A 1 102 ? 7.354 10.891 -11.111 1.00 87.94 102 ARG A O 1
ATOM 781 N N . ALA A 1 103 ? 7.533 8.680 -11.346 1.00 86.81 103 ALA A N 1
ATOM 782 C CA . ALA A 1 103 ? 6.867 8.379 -10.082 1.00 86.81 103 ALA A CA 1
ATOM 783 C C . ALA A 1 103 ? 7.795 8.556 -8.869 1.00 86.81 103 ALA A C 1
ATOM 785 O O . ALA A 1 103 ? 7.306 8.877 -7.787 1.00 86.81 103 ALA A O 1
ATOM 786 N N . MET A 1 104 ? 9.098 8.331 -9.050 1.00 86.38 104 MET A N 1
ATOM 787 C CA . MET A 1 104 ? 10.121 8.438 -8.004 1.00 86.38 104 MET A CA 1
ATOM 788 C C . MET A 1 104 ? 10.703 9.855 -7.898 1.00 86.38 104 MET A C 1
ATOM 790 O O . MET A 1 104 ? 11.087 10.267 -6.809 1.00 86.38 104 MET A O 1
ATOM 794 N N . ASN A 1 105 ? 10.727 10.621 -8.992 1.00 84.56 105 ASN A N 1
ATOM 795 C CA . ASN A 1 105 ? 11.194 12.004 -9.020 1.00 84.56 105 ASN A CA 1
ATOM 796 C C . ASN A 1 105 ? 10.018 12.982 -8.826 1.00 84.56 105 ASN A C 1
ATOM 798 O O . ASN A 1 105 ? 9.206 13.157 -9.737 1.00 84.56 105 ASN A O 1
ATOM 802 N N . PRO A 1 106 ? 9.915 13.664 -7.669 1.00 78.56 106 PRO A N 1
ATOM 803 C CA . PRO A 1 106 ? 8.854 14.640 -7.418 1.00 78.56 106 PRO A CA 1
ATOM 804 C C . PRO A 1 106 ? 8.968 15.896 -8.293 1.00 78.56 106 PRO A C 1
ATOM 806 O O . PRO A 1 106 ? 7.971 16.593 -8.474 1.00 78.56 106 PRO A O 1
ATOM 809 N N . ASN A 1 107 ? 10.155 16.165 -8.844 1.00 76.69 107 ASN A N 1
ATOM 810 C CA . ASN A 1 107 ? 10.435 17.273 -9.755 1.00 76.69 107 ASN A CA 1
ATOM 811 C C . ASN A 1 107 ? 10.399 16.837 -11.224 1.00 76.69 107 ASN A C 1
ATOM 813 O O . ASN A 1 107 ? 10.802 17.610 -12.091 1.00 76.69 107 ASN A O 1
ATOM 817 N N . ALA A 1 108 ? 9.952 15.608 -11.510 1.00 72.81 108 ALA A N 1
ATOM 818 C CA . ALA A 1 108 ? 9.924 15.118 -12.872 1.00 72.81 108 ALA A CA 1
ATOM 819 C C . ALA A 1 108 ? 9.076 16.052 -13.745 1.00 72.81 108 ALA A C 1
ATOM 821 O O . ALA A 1 108 ? 7.974 16.444 -13.333 1.00 72.81 108 ALA A O 1
ATOM 822 N N . PRO A 1 109 ? 9.550 16.382 -14.956 1.00 68.38 109 PRO A N 1
ATOM 823 C CA . PRO A 1 109 ? 8.788 17.210 -15.869 1.00 68.38 109 PRO A CA 1
ATOM 824 C C . PRO A 1 109 ? 7.416 16.580 -16.121 1.00 68.38 109 PRO A C 1
ATOM 826 O O . PRO A 1 109 ? 7.252 15.348 -16.162 1.00 68.38 109 PRO A O 1
ATOM 829 N N . ALA A 1 110 ? 6.401 17.440 -16.239 1.00 64.31 110 ALA A N 1
ATOM 830 C CA . ALA A 1 110 ? 5.058 16.999 -16.580 1.00 64.31 110 ALA A CA 1
ATOM 831 C C . ALA A 1 110 ? 5.123 16.144 -17.853 1.00 64.31 110 ALA A C 1
ATOM 833 O O . ALA A 1 110 ? 5.950 16.375 -18.728 1.00 64.31 110 ALA A O 1
ATOM 834 N N . ALA A 1 111 ? 4.300 15.095 -17.929 1.00 59.81 111 ALA A N 1
ATOM 835 C CA . ALA A 1 111 ? 4.178 14.375 -19.188 1.00 59.81 111 ALA A CA 1
ATOM 836 C C . ALA A 1 111 ? 3.603 15.362 -20.194 1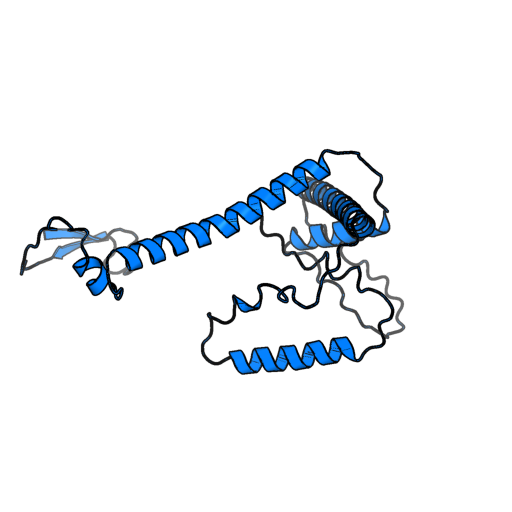.00 59.81 111 ALA A C 1
ATOM 838 O O . ALA A 1 111 ? 2.507 15.874 -19.964 1.00 59.81 111 ALA A O 1
ATOM 839 N N . ASP A 1 112 ? 4.371 15.646 -21.238 1.00 55.62 112 ASP A N 1
ATOM 840 C CA . ASP A 1 112 ? 3.964 16.510 -22.330 1.00 55.62 112 ASP A CA 1
ATOM 841 C C . ASP A 1 112 ? 2.699 15.937 -22.976 1.00 55.62 112 ASP A C 1
ATOM 843 O O . ASP A 1 112 ? 2.743 15.054 -23.829 1.00 55.62 112 ASP A O 1
ATOM 847 N N . ASP A 1 113 ? 1.540 16.431 -22.539 1.00 47.88 113 ASP A N 1
ATOM 848 C CA . ASP A 1 113 ? 0.256 16.296 -23.230 1.00 47.88 113 ASP A CA 1
ATOM 849 C C . ASP A 1 113 ? 0.226 17.390 -24.319 1.00 47.88 113 ASP A C 1
ATOM 851 O O . ASP A 1 113 ? -0.643 18.262 -24.356 1.00 47.88 113 ASP A O 1
ATOM 855 N N . HIS A 1 114 ? 1.254 17.413 -25.171 1.00 53.38 114 HIS A N 1
ATOM 856 C CA . HIS A 1 114 ? 1.362 18.371 -26.263 1.00 53.38 114 HIS A CA 1
ATOM 857 C C . HIS A 1 114 ? 0.597 17.842 -27.477 1.00 53.38 114 HIS A C 1
ATOM 859 O O . HIS A 1 114 ? 1.149 17.248 -28.398 1.00 53.38 114 HIS A O 1
ATOM 865 N N . ASP A 1 115 ? -0.711 18.097 -27.463 1.00 47.59 115 ASP A N 1
ATOM 866 C CA . ASP A 1 115 ? -1.547 18.196 -28.662 1.00 47.59 115 ASP A CA 1
ATOM 867 C C . ASP A 1 115 ? -1.197 19.544 -29.330 1.00 47.59 115 ASP A C 1
ATOM 869 O O . ASP A 1 115 ? -1.916 20.540 -29.214 1.00 47.59 115 ASP A O 1
ATOM 873 N N . HIS A 1 116 ? 0.006 19.640 -29.901 1.00 50.88 116 HIS A N 1
ATOM 874 C CA . HIS A 1 116 ? 0.476 20.847 -30.579 1.00 50.88 116 HIS A CA 1
ATOM 875 C C . HIS A 1 116 ? 0.622 20.587 -32.068 1.00 50.88 116 HIS A C 1
ATOM 877 O O . HIS A 1 116 ? 1.645 20.136 -32.571 1.00 50.88 116 HIS A O 1
ATOM 883 N N . ASP A 1 117 ? -0.462 20.921 -32.754 1.00 55.25 117 ASP A N 1
ATOM 884 C CA . ASP A 1 117 ? -0.535 21.148 -34.186 1.00 55.25 117 ASP A CA 1
ATOM 885 C C . ASP A 1 117 ? 0.147 22.496 -34.483 1.00 55.25 117 ASP A C 1
ATOM 887 O O . ASP A 1 117 ? -0.528 23.485 -34.741 1.00 55.25 117 ASP A O 1
ATOM 891 N N . HIS A 1 118 ? 1.473 22.594 -34.322 1.00 52.47 118 HIS A N 1
ATOM 892 C CA . HIS A 1 118 ? 2.214 23.797 -34.705 1.00 52.47 118 HIS A CA 1
ATOM 893 C C . HIS A 1 118 ? 3.608 23.483 -35.256 1.00 52.47 118 HIS A C 1
ATOM 895 O O . HIS A 1 118 ? 4.482 22.932 -34.597 1.00 52.47 118 HIS A O 1
ATOM 901 N N . ASP A 1 119 ? 3.742 23.902 -36.508 1.00 56.81 119 ASP A N 1
ATOM 902 C CA . ASP A 1 119 ? 4.825 23.783 -37.477 1.00 56.81 119 ASP A CA 1
ATOM 903 C C . ASP A 1 119 ? 6.045 24.652 -37.102 1.00 56.81 119 ASP A C 1
ATOM 905 O O . ASP A 1 119 ? 6.413 25.592 -37.811 1.00 56.81 119 ASP A O 1
ATOM 909 N N . HIS A 1 120 ? 6.645 24.397 -35.936 1.00 53.75 120 HIS A N 1
ATOM 910 C CA . HIS A 1 120 ? 7.860 25.085 -35.501 1.00 53.75 120 HIS A CA 1
ATOM 911 C C . HIS A 1 120 ? 8.943 24.097 -35.058 1.00 53.75 120 HIS A C 1
ATOM 913 O O . HIS A 1 120 ? 8.829 23.452 -34.019 1.00 53.75 120 HIS A O 1
ATOM 919 N N . ASP A 1 121 ? 10.012 24.043 -35.860 1.00 51.84 121 ASP A N 1
ATOM 920 C CA . ASP A 1 121 ? 11.321 23.458 -35.549 1.00 51.84 121 ASP A CA 1
ATOM 921 C C . ASP A 1 121 ? 11.923 24.180 -34.329 1.00 51.84 121 ASP A C 1
ATOM 923 O O . ASP A 1 121 ? 12.681 25.149 -34.430 1.00 51.84 121 ASP A O 1
ATOM 927 N N . HIS A 1 122 ? 11.542 23.732 -33.141 1.00 51.19 122 HIS A N 1
ATOM 928 C CA . HIS A 1 122 ? 12.284 24.000 -31.925 1.00 51.19 122 HIS A CA 1
ATOM 929 C C . HIS A 1 122 ? 12.747 22.657 -31.372 1.00 51.19 122 HIS A C 1
ATOM 931 O O . HIS A 1 122 ? 11.936 21.869 -30.887 1.00 51.19 122 HIS A O 1
ATOM 937 N N . ASP A 1 123 ? 14.061 22.421 -31.449 1.00 50.12 123 ASP A N 1
ATOM 938 C CA . ASP A 1 123 ? 14.775 21.404 -30.675 1.00 50.12 123 ASP A CA 1
ATOM 939 C C . ASP A 1 123 ? 14.604 21.728 -29.184 1.00 50.12 123 ASP A C 1
ATOM 941 O O . ASP A 1 123 ? 15.450 22.343 -28.533 1.00 50.12 123 ASP A O 1
ATOM 945 N N . HIS A 1 124 ? 13.446 21.379 -28.637 1.00 54.16 124 HIS A N 1
ATOM 946 C CA . HIS A 1 124 ? 13.244 21.335 -27.207 1.00 54.16 124 HIS A CA 1
ATOM 947 C C . HIS A 1 124 ? 13.876 20.033 -26.718 1.00 54.16 124 HIS A C 1
ATOM 949 O O . HIS A 1 124 ? 13.301 18.953 -26.850 1.00 54.16 124 HIS A O 1
ATOM 955 N N . GLU A 1 125 ? 15.089 20.124 -26.168 1.00 52.12 125 GLU A N 1
ATOM 956 C CA . GLU A 1 125 ? 15.613 19.081 -25.289 1.00 52.12 125 GLU A CA 1
ATOM 957 C C . GLU A 1 125 ? 14.650 18.961 -24.108 1.00 52.12 125 GLU A C 1
ATOM 959 O O . GLU A 1 125 ? 14.656 19.765 -23.175 1.00 52.12 125 GLU A O 1
ATOM 964 N N . HIS A 1 126 ? 13.743 17.991 -24.202 1.00 58.91 126 HIS A N 1
ATOM 965 C CA . HIS A 1 126 ? 12.822 17.696 -23.124 1.00 58.91 126 HIS A CA 1
ATOM 966 C C . HIS A 1 126 ? 13.635 17.143 -21.947 1.00 58.91 126 HIS A C 1
ATOM 968 O O . HIS A 1 126 ? 14.344 16.145 -22.130 1.00 58.91 126 HIS A O 1
ATOM 974 N N . PRO A 1 127 ? 13.541 17.764 -20.756 1.00 64.00 127 PRO A N 1
ATOM 975 C CA . PRO A 1 127 ? 14.237 17.285 -19.574 1.00 64.00 127 PRO A CA 1
ATOM 976 C C . PRO A 1 127 ? 13.880 15.819 -19.322 1.00 64.00 127 PRO A C 1
ATOM 978 O O . PRO A 1 127 ? 12.718 15.403 -19.428 1.00 64.00 127 PRO A O 1
ATOM 981 N N . ALA A 1 128 ? 14.891 15.000 -19.050 1.00 74.50 128 ALA A N 1
ATOM 982 C CA . ALA A 1 128 ? 14.687 13.569 -18.886 1.00 74.50 128 ALA A CA 1
ATOM 983 C C . ALA A 1 128 ? 13.892 13.295 -17.596 1.00 74.50 128 ALA A C 1
ATOM 985 O O . ALA A 1 128 ? 13.985 14.024 -16.610 1.00 74.50 128 ALA A O 1
ATOM 986 N N . ALA A 1 129 ? 13.092 12.224 -17.569 1.00 74.44 129 ALA A N 1
ATOM 987 C CA . ALA A 1 129 ? 12.276 11.901 -16.391 1.00 74.44 129 ALA A CA 1
ATOM 988 C C . ALA A 1 129 ? 13.118 11.624 -15.122 1.00 74.44 129 ALA A C 1
ATOM 990 O O . ALA A 1 129 ? 12.609 11.723 -14.002 1.00 74.44 129 ALA A O 1
ATOM 991 N N . ASP A 1 130 ? 14.394 11.279 -15.297 1.00 76.31 130 ASP A N 1
ATOM 992 C CA . ASP A 1 130 ? 15.393 11.028 -14.259 1.00 76.31 130 ASP A CA 1
ATOM 993 C C . ASP A 1 130 ? 16.296 12.243 -13.966 1.00 76.31 130 ASP A C 1
ATOM 995 O O . ASP A 1 130 ? 17.263 12.136 -13.207 1.00 76.31 130 ASP A O 1
ATOM 999 N N . GLU A 1 131 ? 16.003 13.409 -14.545 1.00 79.19 131 GLU A N 1
ATOM 1000 C CA . GLU A 1 131 ? 16.765 14.627 -14.295 1.00 79.19 131 GLU A CA 1
ATOM 1001 C C . GLU A 1 131 ? 16.633 15.066 -12.829 1.00 79.19 131 GLU A C 1
ATOM 1003 O O . GLU A 1 131 ? 15.536 15.176 -12.278 1.00 79.19 131 GLU A O 1
ATOM 1008 N N . GLY A 1 132 ? 17.776 15.280 -12.172 1.00 77.44 132 GLY A N 1
ATOM 1009 C CA . GLY A 1 132 ? 17.846 15.585 -10.740 1.00 77.44 132 GLY A CA 1
ATOM 1010 C C . GLY A 1 132 ? 17.812 14.366 -9.808 1.00 77.44 132 GLY A C 1
ATOM 1011 O O . GLY A 1 132 ? 17.890 14.553 -8.596 1.00 77.44 132 GLY A O 1
ATOM 1012 N N . MET A 1 133 ? 17.730 13.137 -10.332 1.00 83.44 133 MET A N 1
ATOM 1013 C CA . MET A 1 133 ? 17.953 11.923 -9.538 1.00 83.44 133 MET A CA 1
ATOM 1014 C C . MET A 1 133 ? 19.445 11.652 -9.322 1.00 83.44 133 MET A C 1
ATOM 1016 O O . MET A 1 133 ? 20.256 11.880 -10.226 1.00 83.44 133 MET A O 1
ATOM 1020 N N . ASP A 1 134 ? 19.785 11.096 -8.160 1.00 88.56 134 ASP A N 1
ATOM 1021 C CA . ASP A 1 134 ? 21.093 10.483 -7.925 1.00 88.56 134 ASP A CA 1
ATOM 1022 C C . ASP A 1 134 ? 21.238 9.138 -8.671 1.00 88.56 134 ASP A C 1
ATOM 1024 O O . ASP A 1 134 ? 20.277 8.587 -9.224 1.00 88.56 134 ASP A O 1
ATOM 1028 N N . ASP A 1 135 ? 22.468 8.626 -8.739 1.00 88.19 135 ASP A N 1
ATOM 1029 C CA . ASP A 1 135 ? 22.777 7.399 -9.480 1.00 88.19 135 ASP A CA 1
ATOM 1030 C C . ASP A 1 135 ? 22.110 6.153 -8.870 1.00 88.19 135 ASP A C 1
ATOM 1032 O O . ASP A 1 135 ? 21.731 5.239 -9.611 1.00 88.19 135 ASP A O 1
ATOM 1036 N N . ASP A 1 136 ? 21.896 6.139 -7.552 1.00 89.25 136 ASP A N 1
ATOM 1037 C CA . ASP A 1 136 ? 21.246 5.037 -6.838 1.00 89.25 136 ASP A CA 1
ATOM 1038 C C . ASP A 1 136 ? 19.749 4.969 -7.180 1.00 89.25 136 ASP A C 1
ATOM 1040 O O . ASP A 1 136 ? 19.236 3.909 -7.550 1.00 89.25 136 ASP A O 1
ATOM 1044 N N . ALA A 1 137 ? 19.052 6.106 -7.171 1.00 87.56 137 ALA A N 1
ATOM 1045 C CA . ALA A 1 137 ? 17.657 6.236 -7.575 1.00 87.56 137 ALA A CA 1
ATOM 1046 C C . ALA A 1 137 ? 17.466 5.869 -9.052 1.00 87.56 137 ALA A C 1
ATOM 1048 O O . ALA A 1 137 ? 16.492 5.203 -9.418 1.00 87.56 137 ALA A O 1
ATOM 1049 N N . LYS A 1 138 ? 18.422 6.234 -9.916 1.00 88.19 138 LYS A N 1
ATOM 1050 C CA . LYS A 1 138 ? 18.422 5.804 -11.320 1.00 88.19 138 LYS A CA 1
ATOM 1051 C C . LYS A 1 138 ? 18.595 4.297 -11.443 1.00 88.19 138 LYS A C 1
ATOM 1053 O O . LYS A 1 138 ? 17.891 3.685 -12.247 1.00 88.19 138 LYS A O 1
ATOM 1058 N N . ALA A 1 139 ? 19.505 3.688 -10.686 1.00 91.69 139 ALA A N 1
ATOM 1059 C CA . ALA A 1 139 ? 19.705 2.241 -10.684 1.00 91.69 139 ALA A CA 1
ATOM 1060 C C . ALA A 1 139 ? 18.454 1.498 -10.186 1.00 91.69 139 ALA A C 1
ATOM 1062 O O . ALA A 1 139 ? 18.020 0.530 -10.815 1.00 91.69 139 ALA A O 1
ATOM 1063 N N . GLU A 1 140 ? 17.813 1.990 -9.125 1.00 89.50 140 GLU A N 1
ATOM 1064 C CA . GLU A 1 140 ? 16.559 1.438 -8.614 1.00 89.50 140 GLU A CA 1
ATOM 1065 C C . GLU A 1 140 ? 15.434 1.541 -9.654 1.00 89.50 140 GLU A C 1
ATOM 1067 O O . GLU A 1 140 ? 14.752 0.552 -9.935 1.00 89.50 140 GLU A O 1
ATOM 1072 N N . ALA A 1 141 ? 15.287 2.696 -10.309 1.00 90.12 141 ALA A N 1
ATOM 1073 C CA . ALA A 1 141 ? 14.295 2.891 -11.361 1.00 90.12 141 ALA A CA 1
ATOM 1074 C C . ALA A 1 141 ? 14.493 1.922 -12.541 1.00 90.12 141 ALA A C 1
ATOM 1076 O O . ALA A 1 141 ? 13.509 1.389 -13.063 1.00 90.12 141 ALA A O 1
ATOM 1077 N N . LYS A 1 142 ? 15.746 1.638 -12.932 1.00 90.75 142 LYS A N 1
ATOM 1078 C CA . LYS A 1 142 ? 16.075 0.646 -13.975 1.00 90.75 142 LYS A CA 1
ATOM 1079 C C . LYS A 1 142 ? 15.630 -0.759 -13.567 1.00 90.75 142 LYS A C 1
ATOM 1081 O O . LYS A 1 142 ? 14.888 -1.397 -14.315 1.00 90.75 142 LYS A O 1
ATOM 1086 N N . MET A 1 143 ? 15.993 -1.201 -12.360 1.00 90.31 143 MET A N 1
ATOM 1087 C CA . MET A 1 143 ? 15.605 -2.521 -11.840 1.00 90.31 143 MET A CA 1
ATOM 1088 C C . MET A 1 143 ? 14.083 -2.678 -11.751 1.00 90.31 143 MET A C 1
ATOM 1090 O O . MET A 1 143 ? 13.519 -3.703 -12.142 1.00 90.31 143 MET A O 1
ATOM 1094 N N . VAL A 1 144 ? 13.386 -1.649 -11.264 1.00 90.69 144 VAL A N 1
ATOM 1095 C CA . VAL A 1 144 ? 11.924 -1.660 -11.143 1.00 90.69 144 VAL A CA 1
ATOM 1096 C C . VAL A 1 144 ? 11.257 -1.690 -12.520 1.00 90.69 144 VAL A C 1
ATOM 1098 O O . VAL A 1 144 ? 10.281 -2.423 -12.700 1.00 90.69 144 VAL A O 1
ATOM 1101 N N . ALA A 1 145 ? 11.761 -0.927 -13.491 1.00 91.44 145 ALA A N 1
ATOM 1102 C CA . ALA A 1 145 ? 11.224 -0.895 -14.849 1.00 91.44 145 ALA A CA 1
ATOM 1103 C C . ALA A 1 145 ? 11.374 -2.246 -15.555 1.00 91.44 145 ALA A C 1
ATOM 1105 O O . ALA A 1 145 ? 10.388 -2.789 -16.058 1.00 91.44 145 ALA A O 1
ATOM 1106 N N . GLU A 1 146 ? 12.571 -2.830 -15.524 1.00 90.19 146 GLU A N 1
ATOM 1107 C CA . GLU A 1 146 ? 12.846 -4.142 -16.112 1.00 90.19 146 GLU A CA 1
ATOM 1108 C C . GLU A 1 146 ? 11.937 -5.217 -15.508 1.00 90.19 146 GLU A C 1
ATOM 1110 O O . GLU A 1 146 ? 11.235 -5.937 -16.228 1.00 90.19 146 GLU A O 1
ATOM 1115 N N . ARG A 1 147 ? 11.843 -5.245 -14.173 1.00 90.50 147 ARG A N 1
ATOM 1116 C CA . ARG A 1 147 ? 10.978 -6.178 -13.452 1.00 90.50 147 ARG A CA 1
ATOM 1117 C C . ARG A 1 147 ? 9.505 -6.028 -13.838 1.00 90.50 147 ARG A C 1
ATOM 1119 O O . ARG A 1 147 ? 8.809 -7.031 -14.011 1.00 90.50 147 ARG A O 1
ATOM 1126 N N . ARG A 1 148 ? 9.007 -4.794 -13.974 1.00 91.12 148 ARG A N 1
ATOM 1127 C CA . ARG A 1 148 ? 7.608 -4.518 -14.348 1.00 91.12 148 ARG A CA 1
ATOM 1128 C C . ARG A 1 148 ? 7.290 -4.974 -15.765 1.00 91.12 148 ARG A C 1
ATOM 1130 O O . ARG A 1 148 ? 6.246 -5.595 -15.962 1.00 91.12 148 ARG A O 1
ATOM 1137 N N . VAL A 1 149 ? 8.167 -4.701 -16.732 1.00 91.50 149 VAL A N 1
ATOM 1138 C CA . VAL A 1 149 ? 7.936 -5.119 -18.121 1.00 91.50 149 VAL A CA 1
ATOM 1139 C C . VAL A 1 149 ? 7.989 -6.638 -18.240 1.00 91.50 149 VAL A C 1
ATOM 1141 O O . VAL A 1 149 ? 7.088 -7.224 -18.841 1.00 91.50 149 VAL 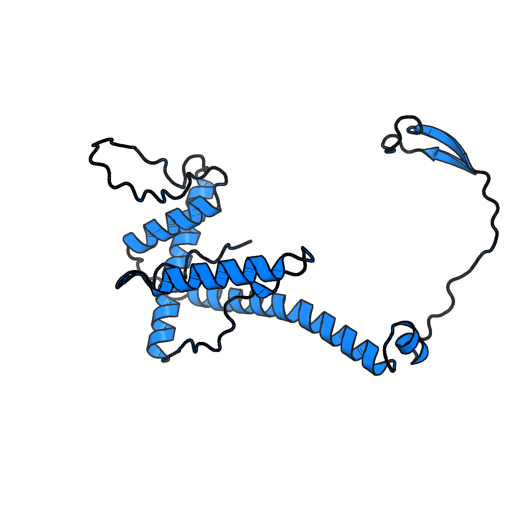A O 1
ATOM 1144 N N . ARG A 1 150 ? 8.977 -7.284 -17.610 1.00 89.50 150 ARG A N 1
ATOM 1145 C CA . ARG A 1 150 ? 9.111 -8.748 -17.603 1.00 89.50 150 ARG A CA 1
ATOM 1146 C C . ARG A 1 150 ? 7.852 -9.417 -17.057 1.00 89.50 150 ARG A C 1
ATOM 1148 O O . ARG A 1 150 ? 7.236 -10.238 -17.734 1.00 89.50 150 ARG A O 1
ATOM 1155 N N . LEU A 1 151 ? 7.407 -9.004 -15.869 1.00 90.62 151 LEU A N 1
ATOM 1156 C CA . LEU A 1 151 ? 6.179 -9.532 -15.274 1.00 90.62 151 LEU A CA 1
ATOM 1157 C C . LEU A 1 151 ? 4.946 -9.239 -16.135 1.00 90.62 151 LEU A C 1
ATOM 1159 O O . LEU A 1 151 ? 4.088 -10.104 -16.270 1.00 90.62 151 LEU A O 1
ATOM 1163 N N . GLY A 1 152 ? 4.851 -8.055 -16.743 1.00 89.38 152 GLY A N 1
ATOM 1164 C CA . GLY A 1 152 ? 3.740 -7.699 -17.628 1.00 89.38 152 GLY A CA 1
ATOM 1165 C C . GLY A 1 152 ? 3.630 -8.618 -18.848 1.00 89.38 152 GLY A C 1
ATOM 1166 O O . GLY A 1 152 ? 2.533 -9.083 -19.169 1.00 89.38 152 GLY A O 1
ATOM 1167 N N . LEU A 1 153 ? 4.756 -8.923 -19.495 1.00 89.75 153 LEU A N 1
ATOM 1168 C CA . LEU A 1 153 ? 4.815 -9.846 -20.631 1.00 89.75 153 LEU A CA 1
ATOM 1169 C C . LEU A 1 153 ? 4.448 -11.274 -20.215 1.00 89.75 153 LEU A C 1
ATOM 1171 O O . LEU A 1 153 ? 3.601 -11.900 -20.851 1.00 89.75 153 LEU A O 1
ATOM 1175 N N . LEU A 1 154 ? 4.999 -11.749 -19.098 1.00 88.81 154 LEU A N 1
ATOM 1176 C CA . LEU A 1 154 ? 4.725 -13.086 -18.575 1.00 88.81 154 LEU A CA 1
ATOM 1177 C C . LEU A 1 154 ? 3.253 -13.260 -18.174 1.00 88.81 154 LEU A C 1
ATOM 1179 O O . LEU A 1 154 ? 2.615 -14.239 -18.558 1.00 88.81 154 LEU A O 1
ATOM 1183 N N . LEU A 1 155 ? 2.671 -12.287 -17.467 1.00 88.56 155 LEU A N 1
ATOM 1184 C CA . LEU A 1 155 ? 1.247 -12.306 -17.118 1.00 88.56 155 LEU A CA 1
ATOM 1185 C C . LEU A 1 155 ? 0.352 -12.269 -18.362 1.00 88.56 155 LEU A C 1
ATOM 1187 O O . LEU A 1 155 ? -0.696 -12.915 -18.373 1.00 88.56 155 LEU A O 1
ATOM 1191 N N . THR A 1 156 ? 0.750 -11.527 -19.398 1.00 88.44 156 THR A N 1
ATOM 1192 C CA . THR A 1 156 ? 0.001 -11.457 -20.661 1.00 88.44 156 THR A CA 1
ATOM 1193 C C . THR A 1 156 ? -0.018 -12.814 -21.356 1.00 88.44 156 THR A C 1
ATOM 1195 O O . THR A 1 156 ? -1.084 -13.262 -21.776 1.00 88.44 156 THR A O 1
ATOM 1198 N N . GLU A 1 157 ? 1.122 -13.503 -21.423 1.00 88.00 157 GLU A N 1
ATOM 1199 C CA . GLU A 1 157 ? 1.187 -14.822 -22.053 1.00 88.00 157 GLU A CA 1
ATOM 1200 C C . GLU A 1 157 ? 0.446 -15.885 -21.235 1.00 88.00 157 GLU A C 1
ATOM 1202 O O . GLU A 1 157 ? -0.325 -16.657 -21.800 1.00 88.00 157 GLU A O 1
ATOM 1207 N N . ILE A 1 158 ? 0.560 -15.870 -19.901 1.00 88.06 158 ILE A N 1
ATOM 1208 C CA . ILE A 1 158 ? -0.245 -16.738 -19.023 1.00 88.06 158 ILE A CA 1
ATOM 1209 C C . ILE A 1 158 ? -1.742 -16.496 -19.249 1.00 88.06 158 ILE A C 1
ATOM 1211 O O . ILE A 1 158 ? -2.513 -17.454 -19.335 1.00 88.06 158 ILE A O 1
ATOM 1215 N N . GLY A 1 159 ? -2.167 -15.235 -19.361 1.00 87.38 159 GLY A N 1
ATOM 1216 C CA . GLY A 1 159 ? -3.557 -14.880 -19.642 1.00 87.38 159 GLY A CA 1
ATOM 1217 C C . GLY A 1 159 ? -4.031 -15.395 -21.001 1.00 87.38 159 GLY A C 1
ATOM 1218 O O . GLY A 1 159 ? -5.141 -15.919 -21.099 1.00 87.38 159 GLY A O 1
ATOM 1219 N N . ARG A 1 160 ? -3.173 -15.307 -22.024 1.00 88.44 160 ARG A N 1
ATOM 1220 C CA . ARG A 1 160 ? -3.443 -15.799 -23.381 1.00 88.44 160 ARG A CA 1
ATOM 1221 C C . ARG A 1 160 ? -3.563 -17.323 -23.424 1.00 88.44 160 ARG A C 1
ATOM 1223 O O . ARG A 1 160 ? -4.523 -17.829 -23.994 1.00 88.44 160 ARG A O 1
ATOM 1230 N N . VAL A 1 161 ? -2.627 -18.044 -22.804 1.00 91.31 161 VAL A N 1
ATOM 1231 C CA . VAL A 1 161 ? -2.608 -19.518 -22.761 1.00 91.31 161 VAL A CA 1
ATOM 1232 C C . VAL A 1 161 ? -3.814 -20.072 -22.005 1.00 91.31 161 VAL A C 1
ATOM 1234 O O . VAL A 1 161 ? -4.410 -21.054 -22.436 1.00 91.31 161 VAL A O 1
ATOM 1237 N N . ASN A 1 162 ? -4.206 -19.429 -20.904 1.00 89.69 162 ASN A N 1
ATOM 1238 C CA . ASN A 1 162 ? -5.311 -19.894 -20.061 1.00 89.69 162 ASN A CA 1
ATOM 1239 C C . ASN A 1 162 ? -6.676 -19.287 -20.431 1.00 89.69 162 ASN A C 1
ATOM 1241 O O . ASN A 1 162 ? -7.637 -19.467 -19.686 1.00 89.69 162 ASN A O 1
ATOM 1245 N N . ASN A 1 163 ? -6.766 -18.563 -21.553 1.00 85.25 163 ASN A N 1
ATOM 1246 C CA . ASN A 1 163 ? -7.981 -17.903 -22.039 1.00 85.25 163 ASN A CA 1
ATOM 1247 C C . ASN A 1 163 ? -8.723 -17.098 -20.951 1.00 85.25 163 ASN A C 1
ATOM 1249 O O . ASN A 1 163 ? -9.935 -17.222 -20.762 1.00 85.25 163 ASN A O 1
ATOM 1253 N N . ILE A 1 164 ? -7.975 -16.300 -20.185 1.00 82.06 164 ILE A N 1
ATOM 1254 C CA . ILE A 1 164 ? -8.536 -15.512 -19.087 1.00 82.06 164 ILE A CA 1
ATOM 1255 C C . ILE A 1 164 ? -9.190 -14.254 -19.661 1.00 82.06 164 ILE A C 1
ATOM 1257 O O . ILE A 1 164 ? -8.511 -13.308 -20.059 1.00 82.06 164 ILE A O 1
ATOM 1261 N N . GLU A 1 165 ? -10.520 -14.219 -19.653 1.00 77.06 165 GLU A N 1
ATOM 1262 C CA . GLU A 1 165 ? -11.298 -13.058 -20.081 1.00 77.06 165 GLU A CA 1
ATOM 1263 C C . GLU A 1 165 ? -11.703 -12.175 -18.895 1.00 77.06 165 GLU A C 1
ATOM 1265 O O . GLU A 1 165 ? -12.284 -12.625 -17.902 1.00 77.06 165 GLU A O 1
ATOM 1270 N N . VAL A 1 166 ? -11.442 -10.872 -19.009 1.00 68.38 166 VAL A N 1
ATOM 1271 C CA . VAL A 1 166 ? -11.942 -9.884 -18.047 1.00 68.38 166 VAL A CA 1
ATOM 1272 C C . VAL A 1 166 ? -13.380 -9.536 -18.424 1.00 68.38 166 VAL A C 1
ATOM 1274 O O . VAL A 1 166 ? -13.626 -8.654 -19.243 1.00 68.38 166 VAL A O 1
ATOM 1277 N N . THR A 1 167 ? -14.343 -10.246 -17.837 1.00 69.00 167 THR A N 1
ATOM 1278 C CA . THR A 1 167 ? -15.768 -9.911 -17.997 1.00 69.00 167 THR A CA 1
ATOM 1279 C C . THR A 1 167 ? -16.072 -8.515 -17.434 1.00 69.00 167 THR A C 1
ATOM 1281 O O . THR A 1 167 ? -15.504 -8.106 -16.420 1.00 69.00 167 THR A O 1
ATOM 1284 N N . GLU A 1 168 ? -17.024 -7.787 -18.032 1.00 57.59 168 GLU A N 1
ATOM 1285 C CA . GLU A 1 168 ? -17.430 -6.435 -17.586 1.00 57.59 168 GLU A CA 1
ATOM 1286 C C . GLU A 1 168 ? -17.910 -6.377 -16.122 1.00 57.59 168 GLU A C 1
ATOM 1288 O O . GLU A 1 168 ? -18.007 -5.304 -15.527 1.00 57.59 168 GLU A O 1
ATOM 1293 N N . ARG A 1 169 ? -18.183 -7.538 -15.511 1.00 47.50 169 ARG A N 1
ATOM 1294 C CA . ARG A 1 169 ? -18.558 -7.674 -14.101 1.00 47.50 169 ARG A CA 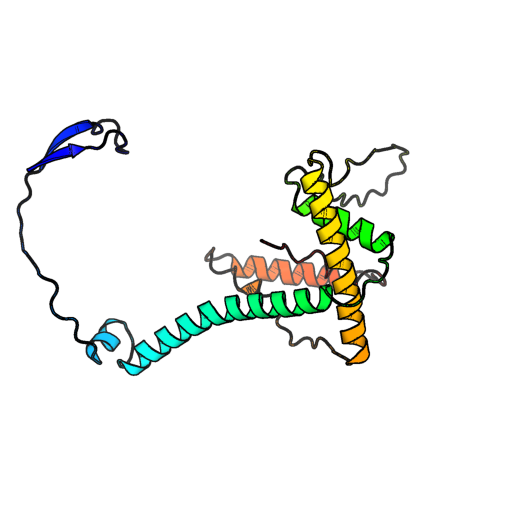1
ATOM 1295 C C . ARG A 1 169 ? -17.375 -7.539 -13.137 1.00 47.50 169 ARG A C 1
ATOM 1297 O O . ARG A 1 169 ? -17.586 -7.572 -11.924 1.00 47.50 169 ARG A O 1
ATOM 1304 N N . THR A 1 170 ? -16.142 -7.378 -13.624 1.00 42.47 170 THR A N 1
ATOM 1305 C CA . THR A 1 170 ? -15.029 -6.934 -12.780 1.00 42.47 170 THR A CA 1
ATOM 1306 C C . THR A 1 170 ? -15.336 -5.512 -12.307 1.00 42.47 170 THR A C 1
ATOM 1308 O O . THR A 1 170 ? -15.425 -4.612 -13.142 1.00 42.47 170 THR A O 1
ATOM 1311 N N . PRO A 1 171 ? -15.530 -5.271 -10.995 1.00 46.44 171 PRO A N 1
ATOM 1312 C CA . PRO A 1 171 ? -15.911 -3.953 -10.514 1.00 46.44 171 PRO A CA 1
ATOM 1313 C C . PRO A 1 171 ? -14.866 -2.945 -10.984 1.00 46.44 171 PRO A C 1
ATOM 1315 O O . PRO A 1 171 ? -13.677 -3.082 -10.690 1.00 46.44 171 PRO A O 1
ATOM 1318 N N . ALA A 1 172 ? -15.318 -1.965 -11.763 1.00 45.69 172 ALA A N 1
ATOM 1319 C CA . ALA A 1 172 ? -14.502 -0.911 -12.336 1.00 45.69 172 ALA A CA 1
ATOM 1320 C C . ALA A 1 172 ? -13.794 -0.115 -11.228 1.00 45.69 172 ALA A C 1
ATOM 1322 O O . ALA A 1 172 ? -14.308 0.905 -10.790 1.00 45.69 172 ALA A O 1
ATOM 1323 N N . ARG A 1 173 ? -12.610 -0.581 -10.800 1.00 47.62 173 ARG A N 1
ATOM 1324 C CA . ARG A 1 173 ? -11.724 -0.010 -9.767 1.00 47.62 173 ARG A CA 1
ATOM 1325 C C . ARG A 1 173 ? -12.389 0.243 -8.390 1.00 47.62 173 ARG A C 1
ATOM 1327 O O . ARG A 1 173 ? -13.521 0.695 -8.281 1.00 47.62 173 ARG A O 1
ATOM 1334 N N . PRO A 1 174 ? -11.642 0.142 -7.279 1.00 40.31 174 PRO A N 1
ATOM 1335 C CA . PRO A 1 174 ? -12.097 0.623 -5.969 1.00 40.31 174 PRO A CA 1
ATOM 1336 C C . PRO A 1 174 ? -12.131 2.165 -5.857 1.00 40.31 174 PRO A C 1
ATOM 1338 O O . PRO A 1 174 ? -12.098 2.703 -4.751 1.00 40.31 174 PRO A O 1
ATOM 1341 N N . TYR A 1 175 ? -12.209 2.914 -6.967 1.00 41.28 175 TYR A N 1
ATOM 1342 C CA . TYR A 1 175 ? -12.305 4.383 -6.924 1.00 41.28 175 TYR A CA 1
ATOM 1343 C C . TYR A 1 175 ? -13.636 4.859 -6.313 1.00 41.28 175 TYR A C 1
ATOM 1345 O O . TYR A 1 175 ? -13.754 5.991 -5.852 1.00 41.28 175 TYR A O 1
ATOM 1353 N N . SER A 1 176 ? -14.610 3.954 -6.212 1.00 41.62 176 SER A N 1
ATOM 1354 C CA . SER A 1 176 ? -15.847 4.113 -5.451 1.00 41.62 176 SER A CA 1
ATOM 1355 C C . SER A 1 176 ? -15.673 4.075 -3.924 1.00 41.62 176 SER A C 1
ATOM 1357 O O . SER A 1 176 ? -16.633 4.388 -3.228 1.00 41.62 176 SER A O 1
ATOM 1359 N N . ARG A 1 177 ? -14.483 3.780 -3.362 1.00 43.62 177 ARG A N 1
ATOM 1360 C CA . ARG A 1 177 ? -14.223 3.919 -1.906 1.00 43.62 177 ARG A CA 1
ATOM 1361 C C . ARG A 1 177 ? -13.790 5.322 -1.469 1.00 43.62 177 ARG A C 1
ATOM 1363 O O . ARG A 1 177 ? -13.747 5.574 -0.270 1.00 43.62 177 ARG A O 1
ATOM 1370 N N . LYS A 1 178 ? -13.518 6.255 -2.391 1.00 41.00 178 LYS A N 1
ATOM 1371 C CA . LYS A 1 178 ? -13.262 7.672 -2.053 1.00 41.00 178 LYS A CA 1
ATOM 1372 C C . LYS A 1 178 ? -14.341 8.663 -2.542 1.00 41.00 178 LYS A C 1
ATOM 1374 O O . LYS A 1 178 ? -13.993 9.658 -3.171 1.00 41.00 178 LYS A O 1
ATOM 1379 N N . PRO A 1 179 ? -15.632 8.466 -2.216 1.00 41.84 179 PRO A N 1
ATOM 1380 C CA . PRO A 1 179 ? -16.581 9.580 -2.165 1.00 41.84 179 PRO A CA 1
ATOM 1381 C C . PRO A 1 179 ? -17.127 9.856 -0.752 1.00 41.84 179 PRO A C 1
ATOM 1383 O O . PRO A 1 179 ? -17.987 10.714 -0.596 1.00 41.84 179 PRO A O 1
ATOM 1386 N N . ALA A 1 180 ? -16.631 9.184 0.294 1.00 44.00 180 ALA A N 1
ATOM 1387 C CA . ALA A 1 180 ? -17.109 9.423 1.662 1.00 44.00 180 ALA A CA 1
ATOM 1388 C C . ALA A 1 180 ? -16.557 10.710 2.309 1.00 44.00 180 ALA A C 1
ATOM 1390 O O . ALA A 1 180 ? -17.082 11.153 3.321 1.00 44.00 180 ALA A O 1
ATOM 1391 N N . ALA A 1 181 ? -15.514 11.325 1.739 1.00 50.84 181 ALA A N 1
ATOM 1392 C CA . ALA A 1 181 ? -14.831 12.445 2.391 1.00 50.84 181 ALA A CA 1
ATOM 1393 C C . ALA A 1 181 ? -15.534 13.807 2.226 1.00 50.84 181 ALA A C 1
ATOM 1395 O O . ALA A 1 181 ? -15.164 14.753 2.912 1.00 50.84 181 ALA A O 1
ATOM 1396 N N . ILE A 1 182 ? -16.513 13.948 1.318 1.00 47.00 182 ILE A N 1
ATOM 1397 C CA . ILE A 1 182 ? -17.169 15.242 1.053 1.00 47.00 182 ILE A CA 1
ATOM 1398 C C . ILE A 1 182 ? -18.681 15.039 0.852 1.00 47.00 182 ILE A C 1
ATOM 1400 O O . ILE A 1 182 ? -19.115 14.707 -0.259 1.00 47.00 182 ILE A O 1
ATOM 1404 N N . PRO A 1 183 ? -19.507 15.255 1.890 1.00 44.28 183 PRO A N 1
ATOM 1405 C CA . PRO A 1 183 ? -20.959 15.262 1.746 1.00 44.28 183 PRO A CA 1
ATOM 1406 C C . PRO A 1 183 ? -21.386 16.316 0.707 1.00 44.28 183 PRO A C 1
ATOM 1408 O O . PRO A 1 183 ? -20.935 17.456 0.749 1.00 44.28 183 PRO A O 1
ATOM 1411 N N . GLY A 1 184 ? -22.236 15.940 -0.258 1.00 58.97 184 GLY A N 1
ATOM 1412 C CA . GLY A 1 184 ? -22.872 16.873 -1.208 1.00 58.97 184 GLY A CA 1
ATOM 1413 C C . GLY A 1 184 ? -22.327 16.912 -2.648 1.00 58.97 184 GLY A C 1
ATOM 1414 O O . GLY A 1 184 ? -23.028 17.398 -3.533 1.00 58.97 184 GLY A O 1
ATOM 1415 N N . ARG A 1 185 ? -21.144 16.347 -2.955 1.00 57.66 185 ARG A N 1
ATOM 1416 C CA . ARG A 1 185 ? -20.531 16.415 -4.314 1.00 57.66 185 ARG A CA 1
ATOM 1417 C C . ARG A 1 185 ? -20.642 15.150 -5.178 1.00 57.66 185 ARG A C 1
ATOM 1419 O O . ARG A 1 185 ? -20.199 15.148 -6.329 1.00 57.66 185 ARG A O 1
ATOM 1426 N N . ASN A 1 186 ? -21.306 14.101 -4.689 1.00 53.00 186 ASN A N 1
ATOM 1427 C CA . ASN A 1 186 ? -21.390 12.794 -5.367 1.00 53.00 186 ASN A CA 1
ATOM 1428 C C . ASN A 1 186 ? -22.103 12.837 -6.732 1.00 53.00 186 ASN A C 1
ATOM 1430 O O . ASN A 1 186 ? -21.721 12.116 -7.658 1.00 53.00 186 ASN A O 1
ATOM 1434 N N . ARG A 1 187 ? -23.102 13.716 -6.898 1.00 55.62 187 ARG A N 1
ATOM 1435 C CA . ARG A 1 187 ? -23.813 13.898 -8.180 1.00 55.62 187 ARG A CA 1
ATOM 1436 C C . ARG A 1 187 ? -22.942 14.570 -9.246 1.00 55.62 187 ARG A C 1
ATOM 1438 O O . ARG A 1 187 ? -23.034 14.210 -10.415 1.00 55.62 187 ARG A O 1
ATOM 1445 N N . TRP A 1 188 ? -22.068 15.488 -8.836 1.00 48.53 188 TRP A N 1
ATOM 1446 C CA . TRP A 1 188 ? -21.149 16.207 -9.722 1.00 48.53 188 TRP A CA 1
ATOM 1447 C C . TRP A 1 188 ? -20.008 15.306 -10.216 1.00 48.53 188 TRP A C 1
ATOM 1449 O O . TRP A 1 188 ? -19.7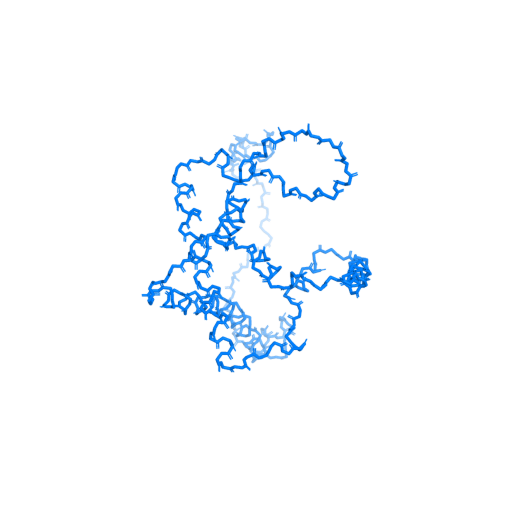16 15.271 -11.407 1.00 48.53 188 TRP A O 1
ATOM 1459 N N . PHE A 1 189 ? -19.434 14.475 -9.340 1.00 48.94 189 PHE A N 1
ATOM 1460 C CA . PHE A 1 189 ? -18.453 13.465 -9.759 1.00 48.94 189 PHE A CA 1
ATOM 1461 C C . PHE A 1 189 ? -19.055 12.423 -10.713 1.00 48.94 189 PHE A C 1
ATOM 1463 O O . PHE A 1 189 ? -18.446 12.081 -11.727 1.00 48.94 189 PHE A O 1
ATOM 1470 N N . SER A 1 190 ? -20.279 11.965 -10.431 1.00 51.25 190 SER A N 1
ATOM 1471 C CA . SER A 1 190 ? -20.986 11.007 -11.291 1.00 51.25 190 SER A CA 1
ATOM 1472 C C . SER A 1 190 ? -21.314 11.589 -12.673 1.00 51.25 190 SER A C 1
ATOM 1474 O O . SER A 1 190 ? -21.238 10.874 -13.676 1.00 51.25 190 SER A O 1
ATOM 1476 N N . SER A 1 191 ? -21.649 12.884 -12.757 1.00 50.97 191 SER A N 1
ATOM 1477 C CA . SER A 1 191 ? -21.921 13.554 -14.035 1.00 50.97 191 SER A CA 1
ATOM 1478 C C . SER A 1 191 ? -20.648 13.775 -14.856 1.00 50.97 191 SER A C 1
ATOM 1480 O O . SER A 1 191 ? -20.671 13.561 -16.070 1.00 50.97 191 SER A O 1
ATOM 1482 N N . ILE A 1 192 ? -19.522 14.105 -14.211 1.00 56.88 192 ILE A N 1
ATOM 1483 C CA . ILE A 1 192 ? -18.210 14.203 -14.867 1.00 56.88 192 ILE A CA 1
ATOM 1484 C C . ILE A 1 192 ? -17.790 12.846 -15.417 1.00 56.88 192 ILE A C 1
ATOM 1486 O O . ILE A 1 192 ? -17.430 12.774 -16.586 1.00 56.88 192 ILE A O 1
ATOM 1490 N N . PHE A 1 193 ? -17.913 11.768 -14.638 1.00 49.56 193 PHE A N 1
ATOM 1491 C CA . PHE A 1 193 ? -17.562 10.419 -15.089 1.00 49.56 193 PHE A CA 1
ATOM 1492 C C . PHE A 1 193 ? -18.410 9.959 -16.282 1.00 49.56 193 PHE A C 1
ATOM 1494 O O . PHE A 1 193 ? -17.888 9.451 -17.273 1.00 49.56 193 PHE A O 1
ATOM 1501 N N . ARG A 1 194 ? -19.728 10.193 -16.239 1.00 50.09 194 ARG A N 1
ATOM 1502 C CA . ARG A 1 194 ? -20.629 9.869 -17.358 1.00 50.09 194 ARG A CA 1
ATOM 1503 C C . ARG A 1 194 ? -20.258 10.647 -18.630 1.00 50.09 194 ARG A C 1
ATOM 1505 O O . ARG A 1 194 ? -20.427 10.137 -19.736 1.00 50.09 194 ARG A O 1
ATOM 1512 N N . ARG A 1 195 ? -19.729 11.863 -18.478 1.00 45.56 195 ARG A N 1
ATOM 1513 C CA . ARG A 1 195 ? -19.318 12.752 -19.572 1.00 45.56 195 ARG A CA 1
ATOM 1514 C C . ARG A 1 195 ? -17.914 12.432 -20.107 1.00 45.56 195 ARG A C 1
ATOM 1516 O O . ARG A 1 195 ? -17.720 12.485 -21.319 1.00 45.56 195 ARG A O 1
ATOM 1523 N N . THR A 1 196 ? -16.965 12.043 -19.255 1.00 41.84 196 THR A N 1
ATOM 1524 C CA . THR A 1 196 ? -15.614 11.617 -19.664 1.00 41.84 196 THR A CA 1
ATOM 1525 C C . THR A 1 196 ? -15.612 10.220 -20.282 1.00 41.84 196 THR A C 1
ATOM 1527 O O . THR A 1 196 ? -14.943 10.013 -21.292 1.00 41.84 196 THR A O 1
ATOM 1530 N N . ASN A 1 197 ? -16.430 9.291 -19.773 1.00 39.88 197 ASN A N 1
ATOM 1531 C CA . ASN A 1 197 ? -16.583 7.958 -20.364 1.00 39.88 197 ASN A CA 1
ATOM 1532 C C . ASN A 1 197 ? -17.216 8.029 -21.768 1.00 39.88 197 ASN A C 1
ATOM 1534 O O . ASN A 1 197 ? -16.760 7.360 -22.690 1.00 39.88 197 ASN A O 1
ATOM 1538 N N . ARG A 1 198 ? -18.198 8.925 -21.974 1.00 34.94 198 ARG A N 1
ATOM 1539 C CA . ARG A 1 198 ? -18.771 9.180 -23.308 1.00 34.94 198 ARG A CA 1
ATOM 1540 C C . ARG A 1 198 ? -17.758 9.757 -24.303 1.00 34.94 198 ARG A C 1
ATOM 1542 O O . ARG A 1 198 ? -17.781 9.349 -25.459 1.00 34.94 198 ARG A O 1
ATOM 1549 N N . ARG A 1 199 ? -16.850 10.642 -23.866 1.00 33.41 199 ARG A N 1
ATOM 1550 C CA . ARG A 1 199 ? -15.764 11.166 -24.722 1.00 33.41 199 ARG A CA 1
ATOM 1551 C C . ARG A 1 199 ? -14.737 10.093 -25.091 1.00 33.41 199 ARG A C 1
ATOM 1553 O O . ARG A 1 199 ? -14.266 10.086 -26.218 1.00 33.41 199 ARG A O 1
ATOM 1560 N N . CYS A 1 200 ? -14.453 9.151 -24.191 1.00 35.38 200 CYS A N 1
ATOM 1561 C CA . CYS A 1 200 ? -13.589 8.003 -24.494 1.00 35.38 200 CYS A CA 1
ATOM 1562 C C . CYS A 1 200 ? -14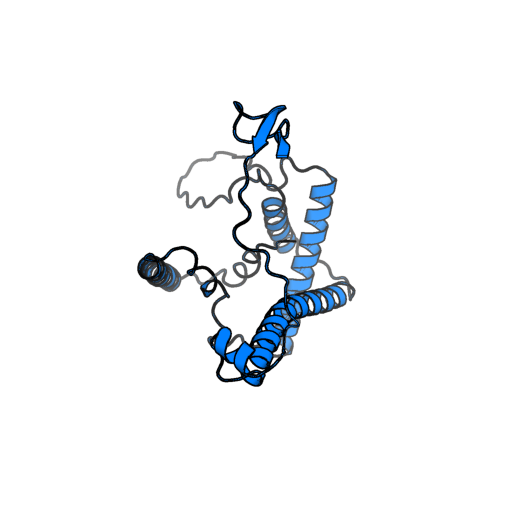.232 6.984 -25.452 1.00 35.38 200 CYS A C 1
ATOM 1564 O O . CYS A 1 200 ? -13.513 6.213 -26.084 1.00 35.38 200 CYS A O 1
ATOM 1566 N N . SER A 1 201 ? -15.565 6.958 -25.565 1.00 34.47 201 SER A N 1
ATOM 1567 C CA . SER A 1 201 ? -16.285 6.067 -26.486 1.00 34.47 201 SER A CA 1
ATOM 1568 C C . SER A 1 201 ? -16.532 6.650 -27.885 1.00 34.47 201 SER A C 1
ATOM 1570 O O . SER A 1 201 ? -16.930 5.904 -28.771 1.00 34.47 201 SER A O 1
ATOM 1572 N N . SER A 1 202 ? -16.326 7.958 -28.093 1.00 32.12 202 SER A N 1
ATOM 1573 C CA . SER A 1 202 ? -16.689 8.654 -29.341 1.00 32.12 202 SER A CA 1
ATOM 1574 C C . SER A 1 202 ? -15.517 9.021 -30.258 1.00 32.12 202 SER A C 1
ATOM 1576 O O . SER A 1 202 ? -15.750 9.621 -31.301 1.00 32.12 202 SER A O 1
ATOM 1578 N N . SER A 1 203 ? -14.278 8.678 -29.905 1.00 27.92 203 SER A N 1
ATOM 1579 C CA . SER A 1 203 ? -13.122 8.861 -30.793 1.00 27.92 203 SER A CA 1
ATOM 1580 C C . SER A 1 203 ? -12.780 7.519 -31.452 1.00 27.92 203 SER A C 1
ATOM 1582 O O . SER A 1 203 ? -12.630 6.536 -30.719 1.00 27.92 203 SER A O 1
ATOM 1584 N N . PRO A 1 204 ? -12.639 7.423 -32.791 1.00 38.12 204 PRO A N 1
ATOM 1585 C CA . PRO A 1 204 ? -12.215 6.198 -33.472 1.00 38.12 204 PRO A CA 1
ATOM 1586 C C . PRO A 1 204 ? -10.720 5.928 -33.226 1.00 38.12 204 PRO A C 1
ATOM 1588 O O . PRO A 1 204 ? -9.880 6.014 -34.113 1.00 38.12 204 PRO A O 1
ATOM 1591 N N . VAL A 1 205 ? -10.372 5.603 -31.982 1.00 36.03 205 VAL A N 1
ATOM 1592 C CA . VAL A 1 205 ? -9.009 5.295 -31.545 1.00 36.03 205 VAL A CA 1
ATOM 1593 C C . VAL A 1 205 ? -8.815 3.790 -31.673 1.00 36.03 205 VAL A C 1
ATOM 1595 O O . VAL A 1 205 ? -8.897 3.017 -30.717 1.00 36.03 205 VAL A O 1
ATOM 1598 N N . ARG A 1 206 ? -8.589 3.361 -32.913 1.00 36.25 206 ARG A N 1
ATOM 1599 C CA . ARG A 1 206 ? -8.118 2.019 -33.253 1.00 36.25 206 ARG A CA 1
ATOM 1600 C C . ARG A 1 206 ? -6.605 1.952 -33.048 1.00 36.25 206 ARG A C 1
ATOM 1602 O O . ARG A 1 206 ? -5.906 1.660 -33.992 1.00 36.25 206 ARG A O 1
ATOM 1609 N N . PHE A 1 207 ? -6.097 2.276 -31.861 1.00 34.59 207 PHE A N 1
ATOM 1610 C CA . PHE A 1 207 ? -4.733 1.953 -31.411 1.00 34.59 207 PHE A CA 1
ATOM 1611 C C . PHE A 1 207 ? -4.572 2.412 -29.950 1.00 34.59 207 PHE A C 1
ATOM 1613 O O . PHE A 1 207 ? -5.073 3.471 -29.599 1.00 34.59 207 PHE A O 1
ATOM 1620 N N . SER A 1 208 ? -3.859 1.652 -29.107 1.00 34.50 208 SER A N 1
ATOM 1621 C CA . SER A 1 208 ? -3.424 2.000 -27.726 1.00 34.50 208 SER A CA 1
ATOM 1622 C C . SER A 1 208 ? -4.264 1.588 -26.492 1.00 34.50 208 SER A C 1
ATOM 1624 O O . SER A 1 208 ? -4.046 2.116 -25.401 1.00 34.50 208 SER A O 1
ATOM 1626 N N . ARG A 1 209 ? -5.140 0.572 -26.554 1.00 34.06 209 ARG A N 1
ATOM 1627 C CA . ARG A 1 209 ? -5.763 0.031 -25.313 1.00 34.06 209 ARG A CA 1
ATOM 1628 C C . ARG A 1 209 ? -4.868 -0.888 -24.469 1.00 34.06 209 ARG A C 1
ATOM 1630 O O . ARG A 1 209 ? -5.210 -1.163 -23.325 1.00 34.06 209 ARG A O 1
ATOM 1637 N N . THR A 1 210 ? -3.699 -1.280 -24.963 1.00 32.34 210 THR A N 1
ATOM 1638 C CA . THR A 1 210 ? -2.736 -2.125 -24.233 1.00 32.34 210 THR A CA 1
ATOM 1639 C C . THR A 1 210 ? -1.769 -1.348 -23.332 1.00 32.34 210 THR A C 1
ATOM 1641 O O . THR A 1 210 ? -1.226 -1.927 -22.401 1.00 32.34 210 THR A O 1
ATOM 1644 N N . ARG A 1 211 ? -1.589 -0.031 -23.525 1.00 32.50 211 ARG A N 1
ATOM 1645 C CA . ARG A 1 211 ? -0.619 0.766 -22.739 1.00 32.50 211 ARG A CA 1
ATOM 1646 C C . ARG A 1 211 ? -1.207 1.432 -21.490 1.00 32.50 211 ARG A C 1
ATOM 1648 O O . ARG A 1 211 ? -0.500 1.696 -20.526 1.00 32.50 211 ARG A O 1
ATOM 1655 N N . ARG A 1 212 ? -2.521 1.680 -21.473 1.00 28.11 212 ARG A N 1
ATOM 1656 C CA . ARG A 1 212 ? -3.183 2.507 -20.443 1.00 28.11 212 ARG A CA 1
ATOM 1657 C C . ARG A 1 212 ? -3.518 1.764 -19.137 1.00 28.11 212 ARG A C 1
ATOM 1659 O O . ARG A 1 212 ? -3.993 2.382 -18.187 1.00 28.11 212 ARG A O 1
ATOM 1666 N N . LEU A 1 213 ? -3.277 0.452 -19.080 1.00 30.22 213 LEU A N 1
ATOM 1667 C CA . LEU A 1 213 ? -3.472 -0.368 -17.877 1.00 30.22 213 LEU A CA 1
ATOM 1668 C C . LEU A 1 213 ? -2.214 -0.458 -16.998 1.00 30.22 213 LEU A C 1
ATOM 1670 O O . LEU A 1 213 ? -2.357 -0.667 -15.794 1.00 30.22 213 LEU A O 1
ATOM 1674 N N . ILE A 1 214 ? -1.019 -0.223 -17.552 1.00 35.03 214 ILE A N 1
ATOM 1675 C CA . ILE A 1 214 ? 0.249 -0.377 -16.819 1.00 35.03 214 ILE A CA 1
ATOM 1676 C C . ILE A 1 214 ? 0.604 0.895 -16.019 1.00 35.03 214 ILE A C 1
ATOM 1678 O O . ILE A 1 214 ? 1.058 0.793 -14.883 1.00 35.03 214 ILE A O 1
ATOM 1682 N N . SER A 1 215 ? 0.249 2.095 -16.502 1.00 30.73 215 SER A N 1
ATOM 1683 C CA . SER A 1 215 ? 0.569 3.357 -15.801 1.00 30.73 215 SER A CA 1
ATOM 1684 C C . SER A 1 215 ? -0.372 3.730 -14.642 1.00 30.73 215 SER A C 1
ATOM 1686 O O . SER A 1 215 ? -0.120 4.684 -13.910 1.00 30.73 215 SER A O 1
ATOM 1688 N N . SER A 1 216 ? -1.477 3.000 -14.437 1.00 29.03 216 SER A N 1
ATOM 1689 C CA . SER A 1 216 ? -2.511 3.401 -13.464 1.00 29.03 216 SER A CA 1
ATOM 1690 C C . SER A 1 216 ? -2.286 2.869 -12.040 1.00 29.03 216 SER A C 1
ATOM 1692 O O . SER A 1 216 ? -3.017 3.240 -11.112 1.00 29.03 216 SER A O 1
ATOM 1694 N N . SER A 1 217 ? -1.272 2.024 -11.853 1.00 33.69 217 SER A N 1
ATOM 1695 C CA . SER A 1 217 ? -0.777 1.624 -10.542 1.00 33.69 217 SER A CA 1
ATOM 1696 C C . SER A 1 217 ? 0.199 2.683 -10.046 1.00 33.69 217 SER A C 1
ATOM 1698 O O . SER A 1 217 ? 1.408 2.569 -10.197 1.00 33.69 217 SER A O 1
ATOM 1700 N N . ARG A 1 218 ? -0.347 3.725 -9.420 1.00 33.25 218 ARG A N 1
ATOM 1701 C CA . ARG A 1 218 ? 0.376 4.502 -8.413 1.00 33.25 218 ARG A CA 1
ATOM 1702 C C . ARG A 1 218 ? 0.741 3.518 -7.293 1.00 33.25 218 ARG A C 1
ATOM 1704 O O . ARG A 1 218 ? -0.071 3.245 -6.413 1.00 33.25 218 ARG A O 1
ATOM 1711 N N . TRP A 1 219 ? 1.901 2.885 -7.435 1.00 32.12 219 TRP A N 1
ATOM 1712 C CA . TRP A 1 219 ? 2.511 2.014 -6.442 1.00 32.12 219 TRP A CA 1
ATOM 1713 C C . TRP A 1 219 ? 2.970 2.908 -5.291 1.00 32.12 219 TRP A C 1
ATOM 1715 O O . TRP A 1 219 ? 3.996 3.562 -5.392 1.00 32.12 219 TRP A O 1
ATOM 1725 N N . GLN A 1 220 ? 2.158 2.983 -4.237 1.00 29.70 220 GLN A N 1
ATOM 1726 C CA . GLN A 1 220 ? 2.668 3.258 -2.898 1.00 29.70 220 GLN A CA 1
ATOM 1727 C C . GLN A 1 220 ? 3.289 1.950 -2.404 1.00 29.70 220 GLN A C 1
ATOM 1729 O O . GLN A 1 220 ? 2.568 1.031 -2.004 1.00 29.70 220 GLN A O 1
ATOM 1734 N N . MET A 1 221 ? 4.606 1.849 -2.559 1.00 32.97 221 MET A N 1
ATOM 1735 C CA . MET A 1 221 ? 5.475 1.363 -1.490 1.00 32.97 221 MET A CA 1
ATOM 1736 C C . MET A 1 221 ? 6.014 2.595 -0.771 1.00 32.97 221 MET A C 1
ATOM 1738 O O . MET A 1 221 ? 6.110 3.644 -1.450 1.00 32.97 221 MET A O 1
#

Sequence (221 aa):
MNVSFPEDYEAAHLAGKPAVFEVTVKELREKGEASIDDQLGQSLGFEDLAGLREAVAGQINGQHATALRQALKKNVLDALATGEEFDVPPSLYKSEYENVARAMNPNAPAADDHDHDHDHDHDHEHPAADEGMDDDAKAEAKMVAERRVRLGLLLTEIGRVNNIEVTERTPARPYSRKPAAIPGRNRWFSSIFRRTNRRCSSSPVRFSRTRRLISSSRWQM